Protein AF-X0WUP6-F1 (afdb_monomer_lite)

Sequence (261 aa):
DFRESVEKLLGFDELDRKFFQLDSIWSKYSRLFGTCAHEKGKKINPPLREAYEYVAALKEEVRYLQNSIHGNLKDIMTAIENCPRGRQEAVDFQKAVCSLFQWLFIDKLRRRDDLKRIPDGSQIKDGVFEVEEWYTTEEEFGYSLQYLYLECKNYKKQKVKSKDLFQLFGYTLFAANTGIFQHIPLCLLISRRNPDTNDLVCAQRWRIYDKFEKRLILFLDDKDLSKMVRNKLKSDNPGEVIKGKIKEIRDDIAQHAGRYI

Structure (mmCIF, N/CA/C/O backbone):
data_AF-X0WUP6-F1
#
_entry.id   AF-X0WUP6-F1
#
loop_
_atom_site.group_PDB
_atom_site.id
_atom_site.type_symbol
_atom_site.label_atom_id
_atom_site.label_alt_id
_atom_site.label_comp_id
_atom_site.label_asym_id
_atom_site.label_entity_id
_atom_site.label_seq_id
_atom_site.pdbx_PDB_ins_code
_atom_site.Cartn_x
_atom_site.Cartn_y
_atom_site.Cartn_z
_atom_site.occupancy
_atom_site.B_iso_or_equiv
_atom_site.auth_seq_id
_atom_site.auth_comp_id
_atom_site.auth_asym_id
_atom_site.auth_atom_id
_atom_site.pdbx_PDB_model_num
ATOM 1 N N . ASP A 1 1 ? 8.200 13.601 16.898 1.00 49.75 1 ASP A N 1
ATOM 2 C CA . ASP A 1 1 ? 7.232 14.213 15.954 1.00 49.75 1 ASP A CA 1
ATOM 3 C C . ASP A 1 1 ? 6.019 13.377 15.557 1.00 49.75 1 ASP A C 1
ATOM 5 O O . ASP A 1 1 ? 5.041 13.518 16.270 1.00 49.75 1 ASP A O 1
ATOM 9 N N . PHE A 1 2 ? 5.982 12.514 14.523 1.00 37.94 2 PHE A N 1
ATOM 10 C CA . PHE A 1 2 ? 4.732 11.771 14.197 1.00 37.94 2 PHE A CA 1
ATOM 11 C C . PHE A 1 2 ? 4.376 10.736 15.267 1.00 37.94 2 PHE A C 1
ATOM 13 O O . PHE A 1 2 ? 3.306 10.821 15.847 1.00 37.94 2 PHE A O 1
ATOM 20 N N . ARG A 1 3 ? 5.307 9.829 15.597 1.00 35.75 3 ARG A N 1
ATOM 21 C CA . ARG A 1 3 ? 5.133 8.818 16.653 1.00 35.75 3 ARG A CA 1
ATOM 22 C C . ARG A 1 3 ? 4.780 9.442 18.003 1.00 35.75 3 ARG A C 1
ATOM 24 O O . ARG A 1 3 ? 3.927 8.927 18.688 1.00 35.75 3 ARG A O 1
ATOM 31 N N . GLU A 1 4 ? 5.354 10.596 18.313 1.00 39.09 4 GLU A N 1
ATOM 32 C CA . GLU A 1 4 ? 5.112 11.333 19.557 1.00 39.09 4 GLU A CA 1
ATOM 33 C C . GLU A 1 4 ? 3.777 12.100 19.558 1.00 39.09 4 GLU A C 1
ATOM 35 O O . GLU A 1 4 ? 3.133 12.211 20.592 1.00 39.09 4 GLU A O 1
ATOM 40 N N . SER A 1 5 ? 3.326 12.602 18.401 1.00 41.56 5 SER A N 1
ATOM 41 C CA . SER A 1 5 ? 1.989 13.202 18.245 1.00 41.56 5 SER A CA 1
ATOM 42 C C . SER A 1 5 ? 0.903 12.135 18.290 1.00 41.56 5 SER A C 1
ATOM 44 O O . SER A 1 5 ? -0.172 12.362 18.822 1.00 41.56 5 SER A O 1
ATOM 46 N N . VAL A 1 6 ? 1.217 10.964 17.748 1.00 39.47 6 VAL A N 1
ATOM 47 C CA . VAL A 1 6 ? 0.364 9.790 17.651 1.00 39.47 6 VAL A CA 1
ATOM 48 C C . VAL A 1 6 ? 0.277 9.105 19.022 1.00 39.47 6 VAL A C 1
ATOM 50 O O . VAL A 1 6 ? -0.829 8.940 19.507 1.00 39.47 6 VAL A O 1
ATOM 53 N N . GLU A 1 7 ? 1.388 8.888 19.733 1.00 39.12 7 GLU A N 1
ATOM 54 C CA . GLU A 1 7 ? 1.431 8.428 21.137 1.00 39.12 7 GLU A CA 1
ATOM 55 C C . GLU A 1 7 ? 0.810 9.440 22.126 1.00 39.12 7 GLU A C 1
ATOM 57 O O . GLU A 1 7 ? 0.265 9.030 23.147 1.00 39.12 7 GLU A O 1
ATOM 62 N N . LYS A 1 8 ? 0.839 10.755 21.839 1.00 44.22 8 LYS A N 1
ATOM 63 C CA . LYS A 1 8 ? 0.122 11.776 22.636 1.00 44.22 8 LYS A CA 1
ATOM 64 C C . LYS A 1 8 ? -1.383 11.841 22.362 1.00 44.22 8 LYS A C 1
ATOM 66 O O . LYS A 1 8 ? -2.126 12.207 23.266 1.00 44.22 8 LYS A O 1
ATOM 71 N N . LEU A 1 9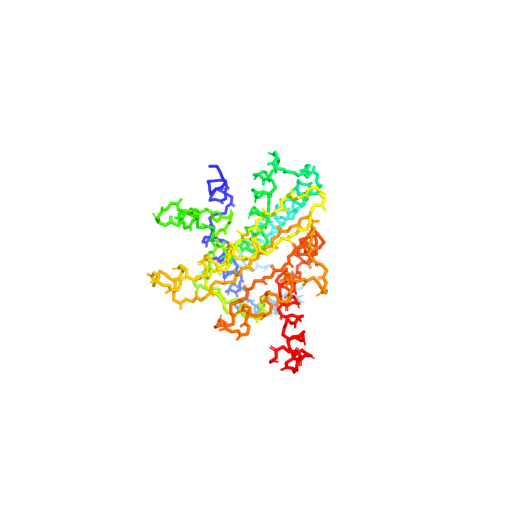 ? -1.828 11.580 21.130 1.00 41.09 9 LEU A N 1
ATOM 72 C CA . LEU A 1 9 ? -3.249 11.620 20.740 1.00 41.09 9 LEU A CA 1
ATOM 73 C C . LEU A 1 9 ? -3.971 10.298 20.991 1.00 41.09 9 LEU A C 1
ATOM 75 O O . LEU A 1 9 ? -5.184 10.280 21.163 1.00 41.09 9 LEU A O 1
ATOM 79 N N . LEU A 1 10 ? -3.225 9.206 20.957 1.00 43.97 10 LEU A N 1
ATOM 80 C CA . LEU A 1 10 ? -3.697 7.844 21.049 1.00 43.97 10 LEU A CA 1
ATOM 81 C C . LEU A 1 10 ? -2.658 7.118 21.896 1.00 43.97 10 LEU A C 1
ATOM 83 O O . LEU A 1 10 ? -1.621 6.691 21.391 1.00 43.97 10 LEU A O 1
ATOM 87 N N . GLY A 1 11 ? -2.919 6.935 23.189 1.00 39.75 11 GLY A N 1
ATOM 88 C CA . GLY A 1 11 ? -2.389 5.732 23.816 1.00 39.75 11 GLY A CA 1
ATOM 89 C C . GLY A 1 11 ? -2.922 4.581 22.967 1.00 39.75 11 GLY A C 1
ATOM 90 O O . GLY A 1 11 ? -4.123 4.350 22.957 1.00 39.75 11 GLY A O 1
ATOM 91 N N . PHE A 1 12 ? -2.095 3.951 22.135 1.00 47.50 12 PHE A N 1
ATOM 92 C CA . PHE A 1 12 ? -2.579 2.986 21.135 1.00 47.50 12 PHE A CA 1
ATOM 93 C C . PHE A 1 12 ? -3.234 1.766 21.785 1.00 47.50 12 PHE A C 1
ATOM 95 O O . PHE A 1 12 ? -4.247 1.279 21.297 1.00 47.50 12 PHE A O 1
ATOM 102 N N . ASP A 1 13 ? -2.754 1.392 22.972 1.00 52.50 13 ASP A N 1
ATOM 103 C CA . ASP A 1 13 ? -3.410 0.429 23.860 1.00 52.50 13 ASP A CA 1
ATOM 104 C C . ASP A 1 13 ? -4.786 0.899 24.352 1.00 52.50 13 ASP A C 1
ATOM 106 O O . ASP A 1 13 ? -5.598 0.098 24.799 1.00 52.50 13 ASP A O 1
ATOM 110 N N . GLU A 1 14 ? -5.056 2.200 24.333 1.00 48.59 14 GLU A N 1
ATOM 111 C CA . GLU A 1 14 ? -6.247 2.817 24.899 1.00 48.59 14 GLU A CA 1
ATOM 112 C C . GLU A 1 14 ? -7.441 2.733 23.950 1.00 48.59 14 GLU A C 1
ATOM 114 O O . GLU A 1 14 ? -8.546 2.510 24.429 1.00 48.59 14 GLU A O 1
ATOM 119 N N . LEU A 1 15 ? -7.257 2.832 22.627 1.00 45.16 15 LEU A N 1
ATOM 120 C CA . LEU A 1 15 ? -8.379 2.764 21.683 1.00 45.16 15 LEU A CA 1
ATOM 121 C C . LEU A 1 15 ? -8.975 1.357 21.595 1.00 45.16 15 LEU A C 1
ATOM 123 O O . LEU A 1 15 ? -10.187 1.194 21.734 1.00 45.16 15 LEU A O 1
ATOM 127 N N . ASP A 1 16 ? -8.124 0.343 21.454 1.00 51.44 16 ASP A N 1
ATOM 128 C CA . ASP A 1 16 ? -8.553 -1.056 21.439 1.00 51.44 16 ASP A CA 1
ATOM 129 C C . ASP A 1 16 ? -9.050 -1.505 22.814 1.00 51.44 16 ASP A C 1
ATOM 131 O O . ASP A 1 16 ? -10.073 -2.186 22.905 1.00 51.44 16 ASP A O 1
ATOM 135 N N . ARG A 1 17 ? -8.429 -1.046 23.916 1.00 52.81 17 ARG A N 1
ATOM 136 C CA . ARG A 1 17 ? -9.013 -1.239 25.256 1.00 52.81 17 ARG A CA 1
ATOM 137 C C . ARG A 1 17 ? -10.371 -0.571 25.381 1.00 52.81 17 ARG A C 1
ATOM 139 O O . ARG A 1 17 ? -11.238 -1.157 26.017 1.00 52.81 17 ARG A O 1
ATOM 146 N N . LYS A 1 18 ? -10.580 0.612 24.804 1.00 52.22 18 LYS A N 1
ATOM 147 C CA . LYS A 1 18 ? -11.856 1.338 24.863 1.00 52.22 18 LYS A CA 1
ATOM 148 C C . LYS A 1 18 ? -12.933 0.670 24.012 1.00 52.22 18 LYS A C 1
ATOM 150 O O . LYS A 1 18 ? -14.060 0.552 24.486 1.00 52.22 18 LYS A O 1
ATOM 155 N N . PHE A 1 19 ? -12.608 0.160 22.823 1.00 50.53 19 PHE A N 1
ATOM 156 C CA . PHE A 1 19 ? -13.527 -0.663 22.026 1.00 50.53 19 PHE A CA 1
ATOM 157 C C . PHE A 1 19 ? -13.860 -1.985 22.725 1.00 50.53 19 PHE A C 1
ATOM 159 O O . PHE A 1 19 ? -15.031 -2.331 22.861 1.00 50.53 19 PHE A O 1
ATOM 166 N N . PHE A 1 20 ? -12.862 -2.673 23.282 1.00 54.41 20 PHE A N 1
ATOM 167 C CA . PHE A 1 20 ? -13.077 -3.889 24.065 1.00 54.41 20 PHE A CA 1
ATOM 168 C C . PHE A 1 20 ? -13.881 -3.625 25.352 1.00 54.41 20 PHE A C 1
ATOM 170 O O . PHE A 1 20 ? -14.742 -4.416 25.737 1.00 54.41 20 PHE A O 1
ATOM 177 N N . GLN A 1 21 ? -13.651 -2.490 26.021 1.00 54.16 21 GLN A N 1
ATOM 178 C CA . GLN A 1 21 ? -14.446 -2.040 27.165 1.00 54.16 21 GLN A CA 1
ATOM 179 C C . GLN A 1 21 ? -15.880 -1.708 26.750 1.00 54.16 21 GLN A C 1
ATOM 181 O O . GLN A 1 21 ? -16.800 -2.089 27.469 1.00 54.16 21 GLN A O 1
ATOM 186 N N . LEU A 1 22 ? -16.093 -1.066 25.597 1.00 52.44 22 LEU A N 1
ATOM 187 C CA . LEU A 1 22 ? -17.425 -0.820 25.041 1.00 52.44 22 LEU A CA 1
ATOM 188 C C . LEU A 1 22 ? -18.170 -2.125 24.784 1.00 52.44 22 LEU A C 1
ATOM 190 O O . LEU A 1 22 ? -19.305 -2.248 25.236 1.00 52.44 22 LEU A O 1
ATOM 194 N N . ASP A 1 23 ? -17.539 -3.107 24.144 1.00 53.28 23 ASP A N 1
ATOM 195 C CA . ASP A 1 23 ? -18.157 -4.407 23.867 1.00 53.28 23 ASP A CA 1
ATOM 196 C C . ASP A 1 23 ? -18.406 -5.214 25.145 1.00 53.28 23 ASP A C 1
ATOM 198 O O . ASP A 1 23 ? -19.459 -5.832 25.299 1.00 53.28 23 ASP A O 1
ATOM 202 N N . SER A 1 24 ? -17.491 -5.159 26.115 1.00 58.03 24 SER A N 1
ATOM 203 C CA . SER A 1 24 ? -17.651 -5.799 27.426 1.00 58.03 24 SER A CA 1
ATOM 204 C C . SER A 1 24 ? -18.792 -5.175 28.237 1.00 58.03 24 SER A C 1
ATOM 206 O O . SER A 1 24 ? -19.646 -5.888 28.772 1.00 58.03 24 SER A O 1
ATOM 208 N N . ILE A 1 25 ? -18.872 -3.841 28.282 1.00 55.97 25 ILE A N 1
ATOM 209 C CA . ILE A 1 25 ? -19.961 -3.096 28.928 1.00 55.97 25 ILE A CA 1
ATOM 210 C C . ILE A 1 25 ? -21.275 -3.372 28.195 1.00 55.97 25 ILE A C 1
ATOM 212 O O . ILE A 1 25 ? -22.276 -3.705 28.827 1.00 55.97 25 ILE A O 1
ATOM 216 N N . TRP A 1 26 ? -21.289 -3.299 26.868 1.00 49.09 26 TRP A N 1
ATOM 217 C CA . TRP A 1 26 ? -22.476 -3.580 26.072 1.00 49.09 26 TRP A CA 1
ATOM 218 C C . TRP A 1 26 ? -22.956 -5.018 26.275 1.00 49.09 26 TRP A C 1
ATOM 220 O O . TRP A 1 26 ? -24.134 -5.241 26.524 1.00 49.09 26 TRP A O 1
ATOM 230 N N . SER A 1 27 ? -22.060 -6.002 26.293 1.00 59.38 27 SER A N 1
ATOM 231 C CA . SER A 1 27 ? -22.402 -7.402 26.561 1.00 59.38 27 SER A CA 1
ATOM 232 C C . SER A 1 27 ? -22.936 -7.601 27.989 1.00 59.38 27 SER A C 1
ATOM 234 O O . SER A 1 27 ? -23.966 -8.249 28.185 1.00 59.38 27 SER A O 1
ATOM 236 N N . LYS A 1 28 ? -22.319 -6.950 28.986 1.00 56.88 28 LYS A N 1
ATOM 237 C CA . LYS A 1 28 ? -22.725 -7.016 30.401 1.00 56.88 28 LYS A CA 1
ATOM 238 C C . LYS A 1 28 ? -24.071 -6.342 30.678 1.00 56.88 28 LYS A C 1
ATOM 240 O O . LYS A 1 28 ? -24.831 -6.819 31.519 1.00 56.88 28 LYS A O 1
ATOM 245 N N . TYR A 1 29 ? -24.373 -5.249 29.981 1.00 51.28 29 TYR A N 1
ATOM 246 C CA . TYR A 1 29 ? -25.534 -4.409 30.273 1.00 51.28 29 TYR A CA 1
ATOM 247 C C . TYR A 1 29 ? -26.623 -4.439 29.190 1.00 51.28 29 TYR A C 1
ATOM 249 O O . TYR A 1 29 ? -27.721 -3.961 29.453 1.00 51.28 29 TYR A O 1
ATOM 257 N N . SER A 1 30 ? -26.412 -5.063 28.026 1.00 53.56 30 SER A N 1
ATOM 258 C CA . SER A 1 30 ? -27.424 -5.208 26.955 1.00 53.56 30 SER A CA 1
ATOM 259 C C . SER A 1 30 ? -28.731 -5.831 27.451 1.00 53.56 30 SER A C 1
ATOM 261 O O . SER A 1 30 ? -29.815 -5.374 27.085 1.00 53.56 30 SER A O 1
ATOM 263 N N . ARG A 1 31 ? -28.643 -6.813 28.359 1.00 53.00 31 ARG A N 1
ATOM 264 C CA . ARG A 1 31 ? -29.809 -7.436 29.011 1.00 53.00 31 ARG A CA 1
ATOM 265 C C . ARG A 1 31 ? -30.568 -6.479 29.936 1.00 53.00 31 ARG A C 1
ATOM 267 O O . ARG A 1 31 ? -31.778 -6.606 30.056 1.00 53.00 31 ARG A O 1
ATOM 274 N N . LEU A 1 32 ? -29.878 -5.519 30.556 1.00 50.56 32 LEU A N 1
ATOM 275 C CA . LEU A 1 32 ? -30.472 -4.484 31.414 1.00 50.56 32 LEU A CA 1
ATOM 276 C C . LEU A 1 32 ? -31.031 -3.316 30.585 1.00 50.56 32 LEU A C 1
ATOM 278 O O . LEU A 1 32 ? -32.092 -2.774 30.898 1.00 50.56 32 LEU A O 1
ATOM 282 N N . PHE A 1 33 ? -30.358 -2.959 29.490 1.00 47.66 33 PHE A N 1
ATOM 283 C CA . PHE A 1 33 ? -30.781 -1.901 28.575 1.00 47.66 33 PHE A CA 1
ATOM 284 C C . PHE A 1 33 ? -32.048 -2.270 27.793 1.00 47.66 33 PHE A C 1
ATOM 286 O O . PHE A 1 33 ? -32.909 -1.410 27.610 1.00 47.66 33 PHE A O 1
ATOM 293 N N . GLY A 1 34 ? -32.223 -3.546 27.424 1.00 47.97 34 GLY A N 1
ATOM 294 C CA . GLY A 1 34 ? -33.454 -4.041 26.795 1.00 47.97 34 GLY A CA 1
ATOM 295 C C . GLY A 1 34 ? -34.698 -3.942 27.689 1.00 47.97 34 GLY A C 1
ATOM 296 O O . GLY A 1 34 ? -35.801 -3.754 27.186 1.00 47.97 34 GLY A O 1
ATOM 297 N N . THR A 1 35 ? -34.534 -4.001 29.015 1.00 46.19 35 THR A N 1
ATOM 298 C CA . THR A 1 35 ? -35.645 -3.922 29.982 1.00 46.19 35 THR A CA 1
ATOM 299 C C . THR A 1 35 ? -35.986 -2.499 30.440 1.00 46.19 35 THR A C 1
ATOM 301 O O . THR A 1 35 ? -37.114 -2.253 30.856 1.00 46.19 35 THR A O 1
ATOM 304 N N . CYS A 1 36 ? -35.059 -1.537 30.351 1.00 44.78 36 CYS A N 1
ATOM 305 C CA . CYS A 1 36 ? -35.278 -0.173 30.862 1.00 44.78 36 CYS A CA 1
ATOM 306 C C . CYS A 1 36 ? -35.896 0.805 29.847 1.00 44.78 36 CYS A C 1
ATOM 308 O O . CYS A 1 36 ? -36.397 1.853 30.252 1.00 44.78 36 CYS A O 1
ATOM 310 N N . ALA A 1 37 ? -35.902 0.487 28.549 1.00 43.69 37 ALA A N 1
ATOM 311 C CA . ALA A 1 37 ? -36.410 1.392 27.511 1.00 43.69 37 ALA A CA 1
ATOM 312 C C . ALA A 1 37 ? -37.944 1.603 27.541 1.00 43.69 37 ALA A C 1
ATOM 314 O O . ALA A 1 37 ? -38.443 2.521 26.890 1.00 43.69 37 ALA A O 1
ATOM 315 N N . HIS A 1 38 ? -38.695 0.803 28.311 1.00 44.00 38 HIS A N 1
ATOM 316 C CA . HIS A 1 38 ? -40.162 0.866 28.358 1.00 44.00 38 HIS A CA 1
ATOM 317 C C . HIS A 1 38 ? -40.775 1.526 29.601 1.00 44.00 38 HIS A C 1
ATOM 319 O O . HIS A 1 38 ? -41.980 1.768 29.609 1.00 44.00 38 HIS A O 1
ATOM 325 N N . GLU A 1 39 ? -39.997 1.912 30.614 1.00 45.84 39 GLU A N 1
ATOM 326 C CA . GLU A 1 39 ? -40.553 2.528 31.827 1.00 45.84 39 GLU A CA 1
ATOM 327 C C . GLU A 1 39 ? -40.235 4.028 31.897 1.00 45.84 39 GLU A C 1
ATOM 329 O O . GLU A 1 39 ? -39.332 4.479 32.604 1.00 45.84 39 GLU A O 1
ATOM 334 N N . LYS A 1 40 ? -41.018 4.831 31.162 1.00 43.12 40 LYS A N 1
ATOM 335 C CA . LYS A 1 40 ? -41.050 6.291 31.344 1.00 43.12 40 LYS A CA 1
ATOM 336 C C . LYS A 1 40 ? -41.398 6.609 32.807 1.00 43.12 40 LYS A C 1
ATOM 338 O O . LYS A 1 40 ? -42.532 6.405 33.223 1.00 43.12 40 LYS A O 1
ATOM 343 N N . GLY A 1 41 ? -40.435 7.136 33.567 1.00 52.50 41 GLY A N 1
ATOM 344 C CA . GLY A 1 41 ? -40.682 7.753 34.878 1.00 52.50 41 GLY A CA 1
ATOM 345 C C . GLY A 1 41 ? -39.973 7.138 36.089 1.00 52.50 41 GLY A C 1
ATOM 346 O O . GLY A 1 41 ? -40.085 7.704 37.175 1.00 52.50 41 GLY A O 1
ATOM 347 N N . LYS A 1 42 ? -39.210 6.042 35.957 1.00 49.94 42 LYS A N 1
ATOM 348 C CA . LYS A 1 42 ? -38.388 5.534 37.075 1.00 49.94 42 LYS A CA 1
ATOM 349 C C . LYS A 1 42 ? -36.980 6.138 37.058 1.00 49.94 42 LYS A C 1
ATOM 351 O O . LYS A 1 42 ? -36.345 6.233 36.011 1.00 49.94 42 LYS A O 1
ATOM 356 N N . LYS A 1 43 ? -36.489 6.549 38.237 1.00 51.94 43 LYS A N 1
ATOM 357 C CA . LYS A 1 43 ? -35.102 7.001 38.448 1.00 51.94 43 LYS A CA 1
ATOM 358 C C . LYS A 1 43 ? -34.145 5.911 37.958 1.00 51.94 43 LYS A C 1
ATOM 360 O O . LYS A 1 43 ? -34.168 4.799 38.477 1.00 51.94 43 LYS A O 1
ATOM 365 N N . ILE A 1 44 ? -33.312 6.241 36.974 1.00 54.72 44 ILE A N 1
ATOM 366 C CA . ILE A 1 44 ? -32.233 5.366 36.508 1.00 54.72 44 ILE A CA 1
ATOM 367 C C . ILE A 1 44 ? -31.308 5.097 37.703 1.00 54.72 44 ILE A C 1
ATOM 3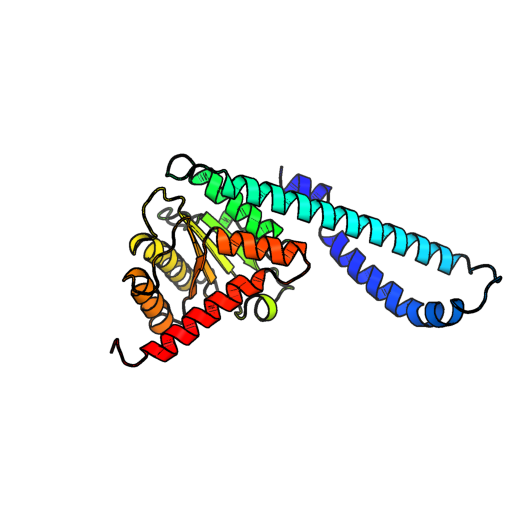69 O O . ILE A 1 44 ? -30.888 6.036 38.381 1.00 54.72 44 ILE A O 1
ATOM 373 N N . ASN A 1 45 ? -31.028 3.822 37.980 1.00 55.66 45 ASN A N 1
ATOM 374 C CA . ASN A 1 45 ? -30.106 3.412 39.040 1.00 55.66 45 ASN A CA 1
ATOM 375 C C . ASN A 1 45 ? -28.737 4.102 38.809 1.00 55.66 45 ASN A C 1
ATOM 377 O O . ASN A 1 45 ? -28.240 4.018 37.684 1.00 55.66 45 ASN A O 1
ATOM 381 N N . PRO A 1 46 ? -28.121 4.782 39.799 1.00 57.56 46 PRO A N 1
ATOM 382 C CA . PRO A 1 46 ? -26.877 5.539 39.602 1.00 57.56 46 PRO A CA 1
ATOM 383 C C . PRO A 1 46 ? -25.752 4.809 38.833 1.00 57.56 46 PRO A C 1
ATOM 385 O O . PRO A 1 46 ? -25.197 5.420 37.921 1.00 57.56 46 PRO A O 1
ATOM 388 N N . PRO A 1 47 ? -25.493 3.499 39.041 1.00 65.62 47 PRO A N 1
ATOM 389 C CA . PRO A 1 47 ? -24.477 2.761 38.282 1.00 65.62 47 PRO A CA 1
ATOM 390 C C . PRO A 1 47 ? -24.795 2.613 36.784 1.00 65.62 47 PRO A C 1
ATOM 392 O O . PRO A 1 47 ? -23.892 2.528 35.957 1.00 65.62 47 PRO A O 1
ATOM 395 N N . LEU A 1 48 ? -26.082 2.590 36.406 1.00 63.75 48 LEU A N 1
ATOM 396 C CA . LEU A 1 48 ? -26.494 2.584 34.996 1.00 63.75 48 LEU A CA 1
ATOM 397 C C . LEU A 1 48 ? -26.276 3.958 34.358 1.00 63.75 48 LEU A C 1
ATOM 399 O O . LEU A 1 48 ? -25.885 4.030 33.197 1.00 63.75 48 LEU A O 1
ATOM 403 N N . ARG A 1 49 ? -26.502 5.042 35.109 1.00 70.81 49 ARG A N 1
ATOM 404 C CA . ARG A 1 49 ? -26.257 6.409 34.636 1.00 70.81 49 ARG A CA 1
ATOM 405 C C . ARG A 1 49 ? -24.772 6.645 34.352 1.00 70.81 49 ARG A C 1
ATOM 407 O O . ARG A 1 49 ? -24.453 7.128 33.273 1.00 70.81 49 ARG A O 1
ATOM 414 N N . GLU A 1 50 ? -23.891 6.242 35.264 1.00 71.94 50 GLU A N 1
ATOM 415 C CA . GLU A 1 50 ? -22.435 6.330 35.075 1.00 71.94 50 GLU A CA 1
ATOM 416 C C . GLU A 1 50 ? -21.973 5.533 33.844 1.00 71.94 50 GLU A C 1
ATOM 418 O O . GLU A 1 50 ? -21.196 6.034 33.033 1.00 71.94 50 GLU A O 1
ATOM 423 N N . ALA A 1 51 ? -22.513 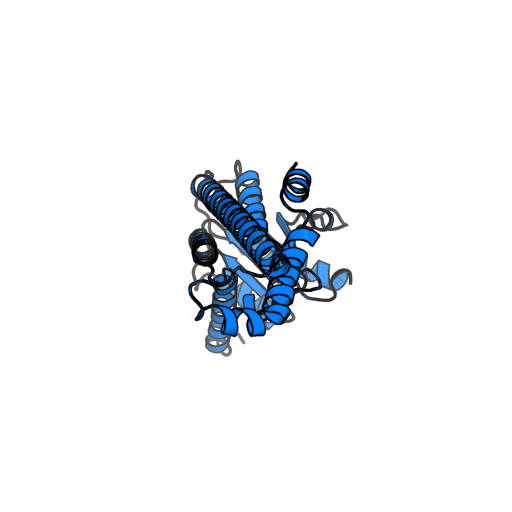4.325 33.636 1.00 69.81 51 ALA A N 1
ATOM 424 C CA . ALA A 1 51 ? -22.220 3.531 32.442 1.00 69.81 51 ALA A CA 1
ATOM 425 C C . ALA A 1 51 ? -22.685 4.219 31.144 1.00 69.81 51 ALA A C 1
ATOM 427 O O . ALA A 1 51 ? -21.961 4.204 30.149 1.00 69.81 51 ALA A O 1
ATOM 428 N N . TYR A 1 52 ? -23.865 4.849 31.138 1.00 72.81 52 TYR A N 1
ATOM 429 C CA . TYR A 1 52 ? -24.346 5.616 29.984 1.00 72.81 52 TYR A CA 1
ATOM 430 C C . TYR A 1 52 ? -23.475 6.839 29.688 1.00 72.81 52 TYR A C 1
ATOM 432 O O . TYR A 1 52 ? -23.147 7.077 28.525 1.00 72.81 52 TYR A O 1
ATOM 440 N N . GLU A 1 53 ? -23.104 7.601 30.718 1.00 78.75 53 GLU A N 1
ATOM 441 C CA . GLU A 1 53 ? -22.237 8.777 30.590 1.00 78.75 53 GLU A CA 1
ATOM 442 C C . GLU A 1 53 ? -20.852 8.374 30.052 1.00 78.75 53 GLU A C 1
ATOM 444 O O . GLU A 1 53 ? -20.339 9.012 29.132 1.00 78.75 53 GLU A O 1
ATOM 449 N N . TYR A 1 54 ? -20.302 7.251 30.522 1.00 74.38 54 TYR A N 1
ATOM 450 C CA . TYR A 1 54 ? -19.040 6.700 30.028 1.00 74.38 54 TYR A CA 1
ATOM 451 C C . TYR A 1 54 ? -19.112 6.254 28.558 1.00 74.38 54 TYR A C 1
ATOM 453 O O . TYR A 1 54 ? -18.272 6.644 2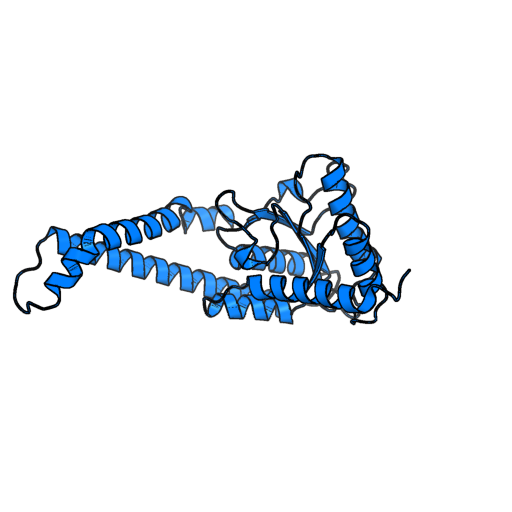7.747 1.00 74.38 54 TYR A O 1
ATOM 461 N N . VAL A 1 55 ? -20.144 5.490 28.173 1.00 74.69 55 VAL A N 1
ATOM 462 C CA . VAL A 1 55 ? -20.350 5.069 26.773 1.00 74.69 55 VAL A CA 1
ATOM 463 C C . VAL A 1 55 ? -20.535 6.279 25.853 1.00 74.69 55 VAL A C 1
ATOM 465 O O . VAL A 1 55 ? -20.033 6.280 24.729 1.00 74.69 55 VAL A O 1
ATOM 468 N N . ALA A 1 56 ? -21.251 7.311 26.305 1.00 76.75 56 ALA A N 1
ATOM 469 C CA . ALA A 1 56 ? -21.414 8.548 25.549 1.00 76.75 56 ALA A CA 1
ATOM 470 C C . ALA A 1 56 ? -20.071 9.265 25.340 1.00 76.75 56 ALA A C 1
ATOM 472 O O . ALA A 1 56 ? -19.762 9.630 24.207 1.00 76.75 56 ALA A O 1
ATOM 473 N N . ALA A 1 57 ? -19.250 9.394 26.388 1.00 79.50 57 ALA A N 1
ATOM 474 C CA . ALA A 1 57 ? -17.919 9.992 26.288 1.00 79.50 57 ALA A CA 1
ATOM 475 C C . ALA A 1 57 ? -17.017 9.234 25.298 1.00 79.50 57 ALA A C 1
ATOM 477 O O . ALA A 1 57 ? -16.405 9.851 24.426 1.00 79.50 57 ALA A O 1
ATOM 478 N N . LEU A 1 58 ? -17.010 7.898 25.354 1.00 76.88 58 LEU A N 1
ATOM 479 C CA . LEU A 1 58 ? -16.242 7.080 24.412 1.00 76.88 58 LEU A CA 1
ATOM 480 C C . LEU A 1 58 ? -16.711 7.241 22.962 1.00 76.88 58 LEU A C 1
ATOM 482 O O . LEU A 1 58 ? -15.888 7.301 22.052 1.00 76.88 58 LEU A O 1
ATOM 486 N N . LYS A 1 59 ? -18.022 7.351 22.720 1.00 76.75 59 LYS A N 1
ATOM 487 C CA . LYS A 1 59 ? -18.552 7.606 21.370 1.00 76.75 59 LYS A CA 1
ATOM 488 C C . LYS A 1 59 ? -18.091 8.949 20.808 1.00 76.75 59 LYS A C 1
ATOM 490 O O . LYS A 1 59 ? -17.831 9.037 19.609 1.00 76.75 59 LYS A O 1
ATOM 495 N N . GLU A 1 60 ? -18.009 9.981 21.644 1.00 83.00 60 GLU A N 1
ATOM 496 C CA . GLU A 1 60 ? -17.484 11.285 21.231 1.00 83.00 60 GLU A CA 1
ATOM 497 C C . GLU A 1 60 ? -15.987 11.213 20.912 1.00 83.00 60 GLU A C 1
ATOM 499 O O . GLU A 1 60 ? -15.557 11.743 19.888 1.00 83.00 60 GLU A O 1
ATOM 504 N N . GLU A 1 61 ? -15.206 10.491 21.716 1.00 82.31 61 GLU A N 1
ATOM 505 C CA . GLU A 1 61 ? -13.775 10.285 21.472 1.00 82.31 61 GLU A CA 1
ATOM 506 C C . GLU A 1 61 ? -13.519 9.517 20.166 1.00 82.31 61 GLU A C 1
ATOM 508 O O . GLU A 1 61 ? -12.748 9.966 19.317 1.00 82.31 61 GLU A O 1
ATOM 513 N N . VAL A 1 62 ? -14.242 8.416 19.937 1.00 77.81 62 VAL A N 1
ATOM 514 C CA . VAL A 1 62 ? -14.174 7.657 18.678 1.00 77.81 62 VAL A CA 1
ATOM 515 C C . VAL A 1 62 ? -14.536 8.547 17.490 1.00 77.81 62 VAL A C 1
ATOM 517 O O . VAL A 1 62 ? -13.831 8.540 16.480 1.00 77.81 62 VAL A O 1
ATOM 520 N N . ARG A 1 63 ? -15.596 9.359 17.601 1.00 83.00 63 ARG A N 1
ATOM 521 C CA . ARG A 1 63 ? -15.992 10.290 16.535 1.00 83.00 63 ARG A CA 1
ATOM 522 C C . ARG A 1 63 ? -14.905 11.328 16.261 1.00 83.00 63 ARG A C 1
ATOM 524 O O . ARG A 1 63 ? -14.619 11.618 15.100 1.00 83.00 63 ARG A O 1
ATOM 531 N N . TYR A 1 64 ? -14.299 11.888 17.306 1.00 87.31 64 TYR A N 1
ATOM 532 C CA . TYR A 1 64 ? -13.199 12.841 17.175 1.00 87.31 64 TYR A CA 1
ATOM 533 C C . TYR A 1 64 ? -12.017 12.226 16.414 1.00 87.31 64 TYR A C 1
ATOM 535 O O . TYR A 1 64 ? -11.507 12.822 15.464 1.00 87.31 64 TYR A O 1
ATOM 543 N N . LEU A 1 65 ? -11.635 11.001 16.767 1.00 84.94 65 LEU A N 1
ATOM 544 C CA . LEU A 1 65 ? -10.534 10.294 16.123 1.00 84.94 65 LEU A CA 1
ATOM 545 C C . LEU A 1 65 ? -10.843 9.921 14.675 1.00 84.94 65 LEU A C 1
ATOM 547 O O . LEU A 1 65 ? -10.004 10.131 13.802 1.00 84.94 65 LEU A O 1
ATOM 551 N N . GLN A 1 66 ? -12.062 9.461 14.387 1.00 85.75 66 GLN A N 1
ATOM 552 C CA . GLN A 1 66 ? -12.518 9.227 13.015 1.00 85.75 66 GLN A CA 1
ATOM 553 C C . GLN A 1 66 ? -12.432 10.503 12.173 1.00 85.75 66 GLN A C 1
ATOM 555 O O . GLN A 1 66 ? -11.901 10.477 11.063 1.00 85.75 66 GLN A O 1
ATOM 560 N N . ASN A 1 67 ? -12.883 11.639 12.711 1.00 88.69 67 ASN A N 1
ATOM 561 C CA . ASN A 1 67 ? -12.777 12.930 12.033 1.00 88.69 67 ASN A CA 1
ATOM 562 C C . ASN A 1 67 ? -11.316 13.342 11.801 1.00 88.69 67 ASN A C 1
ATOM 564 O O . ASN A 1 67 ? -10.993 13.842 10.723 1.00 88.69 67 ASN A O 1
ATOM 568 N N . SER A 1 68 ? -10.430 13.093 12.769 1.00 89.31 68 SER A N 1
ATOM 569 C CA . SER A 1 68 ? -8.992 13.351 12.633 1.00 89.31 68 SER A CA 1
ATOM 570 C C . SER A 1 68 ? -8.357 12.484 11.541 1.00 89.31 68 SER A C 1
ATOM 572 O O . SER A 1 68 ? -7.672 13.002 10.659 1.00 89.31 68 SER A O 1
ATOM 574 N N . ILE A 1 69 ? -8.641 11.178 11.524 1.00 89.06 69 ILE A N 1
ATOM 575 C CA . ILE A 1 69 ? -8.188 10.255 10.472 1.00 89.06 69 ILE A CA 1
ATOM 576 C C . ILE A 1 69 ? -8.698 10.727 9.105 1.00 89.06 69 ILE A C 1
ATOM 578 O O . ILE A 1 69 ? -7.932 10.802 8.144 1.00 89.06 69 ILE A O 1
ATOM 582 N N . HIS A 1 70 ? -9.979 11.090 9.009 1.00 92.81 70 HIS A N 1
ATOM 583 C CA . HIS A 1 70 ? -10.582 11.577 7.770 1.00 92.81 70 HIS A CA 1
ATOM 584 C C . HIS A 1 70 ? -9.936 12.874 7.269 1.00 92.81 70 HIS A C 1
ATOM 586 O O . HIS A 1 70 ? -9.720 13.007 6.064 1.00 92.81 70 HIS A O 1
ATOM 592 N N . GLY A 1 71 ? -9.631 13.814 8.169 1.00 93.31 71 GLY A N 1
ATOM 593 C CA . GLY A 1 71 ? -8.896 15.038 7.847 1.00 93.31 71 GLY A CA 1
ATOM 594 C C . GLY A 1 71 ? -7.509 14.722 7.291 1.00 93.31 71 GLY A C 1
ATOM 595 O O . GLY A 1 71 ? -7.215 15.069 6.149 1.00 93.31 71 GLY A O 1
ATOM 596 N N . ASN A 1 72 ? -6.718 13.940 8.032 1.00 94.31 72 ASN A N 1
ATOM 597 C CA . ASN A 1 72 ? -5.363 13.555 7.629 1.00 94.31 72 ASN A CA 1
ATOM 598 C C . ASN A 1 72 ? -5.330 12.841 6.269 1.00 94.31 72 ASN A C 1
ATOM 600 O O . ASN A 1 72 ? -4.492 13.152 5.426 1.00 94.31 72 ASN A O 1
ATOM 604 N N . LEU A 1 73 ? -6.254 11.910 6.015 1.00 96.75 73 LEU A N 1
ATOM 605 C CA . LEU A 1 73 ? -6.325 11.205 4.731 1.00 96.75 73 LEU A CA 1
ATOM 606 C C . LEU A 1 73 ? -6.612 12.151 3.560 1.00 96.75 73 LEU A C 1
ATOM 608 O O . LEU A 1 73 ? -6.020 11.994 2.491 1.00 96.75 73 LEU A O 1
ATOM 612 N N . LYS A 1 74 ? -7.503 13.132 3.746 1.00 97.56 74 LYS A N 1
ATOM 613 C CA . LYS A 1 74 ? -7.806 14.138 2.717 1.00 97.56 74 LYS A CA 1
ATOM 614 C C . LYS A 1 74 ? -6.611 15.049 2.459 1.00 97.56 74 LYS A C 1
ATOM 616 O O . LYS A 1 74 ? -6.287 15.292 1.296 1.00 97.56 74 LYS A O 1
ATOM 621 N N . ASP A 1 75 ? -5.938 15.496 3.513 1.00 97.56 75 ASP A N 1
ATOM 622 C CA . ASP A 1 75 ? -4.770 16.372 3.406 1.00 97.56 75 ASP A CA 1
ATOM 623 C C . ASP A 1 75 ? -3.607 15.657 2.709 1.00 97.56 75 ASP A C 1
ATOM 625 O O . ASP A 1 75 ? -3.003 16.195 1.780 1.00 97.56 75 ASP A O 1
ATOM 629 N N . ILE A 1 76 ? -3.346 14.399 3.076 1.00 98.12 76 ILE A N 1
ATOM 630 C CA . ILE A 1 76 ? -2.313 13.576 2.438 1.00 98.12 76 ILE A CA 1
ATOM 631 C C . ILE A 1 76 ? -2.654 13.303 0.972 1.00 98.12 76 ILE A C 1
ATOM 633 O O . ILE A 1 76 ? -1.779 13.428 0.117 1.00 98.12 76 ILE A O 1
ATOM 637 N N . MET A 1 77 ? -3.905 12.954 0.654 1.00 98.19 77 MET A N 1
ATOM 638 C CA . MET A 1 77 ? -4.308 12.736 -0.739 1.00 98.19 77 MET A CA 1
ATOM 639 C C . MET A 1 77 ? -4.151 14.018 -1.563 1.00 98.19 77 MET A C 1
ATOM 641 O O . MET A 1 77 ? -3.612 13.973 -2.665 1.00 98.19 77 MET A O 1
ATOM 645 N N . THR A 1 78 ? -4.521 15.168 -0.997 1.00 98.12 78 THR A N 1
ATOM 646 C CA . THR A 1 78 ? -4.321 16.484 -1.619 1.00 98.12 78 THR A CA 1
ATOM 647 C C . THR A 1 78 ? -2.834 16.763 -1.857 1.00 98.12 78 THR A C 1
ATOM 649 O O . THR A 1 78 ? -2.453 17.228 -2.931 1.00 98.12 78 THR A O 1
ATOM 652 N N . ALA A 1 79 ? -1.965 16.435 -0.895 1.00 97.69 79 ALA A N 1
ATOM 653 C CA . ALA A 1 79 ? -0.517 16.553 -1.054 1.00 97.69 79 ALA A CA 1
ATOM 654 C C . ALA A 1 79 ? 0.016 15.630 -2.162 1.00 97.69 79 ALA A C 1
ATOM 656 O O . ALA A 1 79 ? 0.859 16.043 -2.956 1.00 97.69 79 ALA A O 1
ATOM 657 N N . ILE A 1 80 ? -0.506 14.404 -2.271 1.00 97.94 80 ILE A N 1
ATOM 658 C CA . ILE A 1 80 ? -0.176 13.482 -3.362 1.00 97.94 80 ILE A CA 1
ATOM 659 C C . ILE A 1 80 ? -0.629 14.059 -4.705 1.00 97.94 80 ILE A C 1
ATOM 661 O O . ILE A 1 80 ? 0.157 14.064 -5.647 1.00 97.94 80 ILE A O 1
ATOM 665 N N . GLU A 1 81 ? -1.858 14.549 -4.828 1.00 97.06 81 GLU A N 1
ATOM 666 C CA . GLU A 1 81 ? -2.402 15.082 -6.085 1.00 97.06 81 GLU A CA 1
ATOM 667 C C . GLU A 1 81 ? -1.652 16.337 -6.551 1.00 97.06 81 GLU A C 1
ATOM 669 O O . GLU A 1 81 ? -1.337 16.464 -7.736 1.00 97.06 81 GLU A O 1
ATOM 674 N N . ASN A 1 82 ? -1.286 17.212 -5.612 1.00 97.06 82 ASN A N 1
ATOM 675 C CA . ASN A 1 82 ? -0.599 18.471 -5.899 1.00 97.06 82 ASN A CA 1
ATOM 676 C C . ASN A 1 82 ? 0.927 18.346 -5.983 1.00 97.06 82 ASN A C 1
ATOM 678 O O . ASN A 1 82 ? 1.581 19.270 -6.468 1.00 97.06 82 ASN A O 1
ATOM 682 N N . CYS A 1 83 ? 1.515 17.232 -5.535 1.00 97.44 83 CYS A N 1
ATOM 683 C CA . CYS A 1 83 ? 2.960 17.027 -5.593 1.00 97.44 83 CYS A CA 1
ATOM 684 C C . CYS A 1 83 ? 3.441 17.037 -7.059 1.00 97.44 83 CYS A C 1
ATOM 686 O O . CYS A 1 83 ? 3.057 16.151 -7.841 1.00 97.44 83 CYS A O 1
ATOM 688 N N . PRO A 1 84 ? 4.299 18.003 -7.455 1.00 96.88 84 PRO A N 1
ATOM 689 C CA . PRO A 1 84 ? 4.754 18.103 -8.830 1.00 96.88 84 PRO A CA 1
ATOM 690 C C . PRO A 1 84 ? 5.448 16.818 -9.274 1.00 96.88 84 PRO A C 1
ATOM 692 O O . PRO A 1 84 ? 6.204 16.181 -8.543 1.00 96.88 84 PRO A O 1
ATOM 695 N N . ARG A 1 85 ? 5.198 16.406 -10.514 1.00 95.94 85 ARG A N 1
ATOM 696 C CA . ARG A 1 85 ? 5.801 15.176 -11.029 1.00 95.94 85 ARG A CA 1
ATOM 697 C C . ARG A 1 85 ? 7.284 15.387 -11.296 1.00 95.94 85 ARG A C 1
ATOM 699 O O . ARG A 1 85 ? 7.677 16.410 -11.854 1.00 95.94 85 ARG A O 1
ATOM 706 N N . GLY A 1 86 ? 8.104 14.377 -11.037 1.00 94.31 86 GLY A N 1
ATOM 707 C CA . GLY A 1 86 ? 9.517 14.347 -11.405 1.00 94.31 86 GLY A CA 1
ATOM 708 C C . GLY A 1 86 ? 10.448 13.982 -10.259 1.00 94.31 86 GLY A C 1
ATOM 709 O O . GLY A 1 86 ? 10.041 13.807 -9.118 1.00 94.31 86 GLY A O 1
ATOM 710 N N . ARG A 1 87 ? 11.739 13.874 -10.593 1.00 92.75 87 ARG A N 1
ATOM 711 C CA . ARG A 1 87 ? 12.784 13.442 -9.656 1.00 92.75 87 ARG A CA 1
ATOM 712 C C . ARG A 1 87 ? 12.955 14.388 -8.464 1.00 92.75 87 ARG A C 1
ATOM 714 O O . ARG A 1 87 ? 13.254 13.905 -7.383 1.00 92.75 87 ARG A O 1
ATOM 721 N N . GLN A 1 88 ? 12.786 15.692 -8.675 1.00 95.00 88 GLN A N 1
ATOM 722 C CA . GLN A 1 88 ? 12.994 16.710 -7.641 1.00 95.00 88 GLN A CA 1
ATOM 723 C C . GLN A 1 88 ? 12.054 16.504 -6.445 1.00 95.00 88 GLN A C 1
ATOM 725 O O . GLN A 1 88 ? 12.512 16.486 -5.313 1.00 95.00 88 GLN A O 1
ATOM 730 N N . GLU A 1 89 ? 10.788 16.195 -6.721 1.00 96.12 89 GLU A N 1
ATOM 731 C CA . GLU A 1 89 ? 9.740 15.994 -5.711 1.00 96.12 89 GLU A CA 1
ATOM 732 C C . GLU A 1 89 ? 9.488 14.507 -5.410 1.00 96.12 89 GLU A C 1
ATOM 734 O O . GLU A 1 89 ? 8.465 14.127 -4.844 1.00 96.12 89 GLU A O 1
ATOM 739 N N . ALA A 1 90 ? 10.370 13.607 -5.860 1.00 94.94 90 ALA A N 1
ATOM 740 C CA . ALA A 1 90 ? 10.159 12.169 -5.696 1.00 94.94 90 ALA A CA 1
ATOM 741 C C . ALA A 1 90 ? 10.142 11.755 -4.219 1.00 94.94 90 ALA A C 1
ATOM 743 O O . ALA A 1 90 ? 9.350 10.897 -3.836 1.00 94.94 90 ALA A O 1
ATOM 744 N N . VAL A 1 91 ? 10.977 12.400 -3.400 1.00 95.81 91 VAL A N 1
ATOM 745 C CA . VAL A 1 91 ? 11.062 12.142 -1.958 1.00 95.81 91 VAL A CA 1
ATOM 746 C C . VAL A 1 91 ? 9.777 12.563 -1.249 1.00 95.81 91 VAL A C 1
ATOM 748 O O . VAL A 1 91 ? 9.292 11.835 -0.386 1.00 95.81 91 VAL A O 1
ATOM 751 N N . ASP A 1 92 ? 9.196 13.704 -1.615 1.00 97.50 92 ASP A N 1
ATOM 752 C CA . ASP A 1 92 ? 7.972 14.187 -0.973 1.00 97.50 92 ASP A CA 1
ATOM 753 C C . ASP A 1 92 ? 6.750 13.384 -1.418 1.00 97.50 92 ASP A C 1
ATOM 755 O O . ASP A 1 92 ? 5.932 13.009 -0.578 1.00 97.50 92 ASP A O 1
ATOM 759 N N . PHE A 1 93 ? 6.693 12.982 -2.694 1.00 98.06 93 PHE A N 1
ATOM 760 C CA . PHE A 1 93 ? 5.714 12.001 -3.165 1.00 98.06 93 PHE A CA 1
ATOM 761 C C . PHE A 1 93 ? 5.790 10.695 -2.363 1.00 98.06 93 PHE A C 1
ATOM 763 O O . PHE A 1 93 ? 4.781 10.217 -1.852 1.00 98.06 93 PHE A O 1
ATOM 770 N N . GLN A 1 94 ? 6.993 10.139 -2.208 1.00 97.00 94 GLN A N 1
ATOM 771 C CA . GLN A 1 94 ? 7.227 8.929 -1.425 1.00 97.00 94 GLN A CA 1
ATOM 772 C C . GLN A 1 94 ? 6.778 9.094 0.030 1.00 97.00 94 GLN A C 1
ATOM 774 O O . GLN A 1 94 ? 6.096 8.222 0.563 1.00 97.00 94 GLN A O 1
ATOM 779 N N . LYS A 1 95 ? 7.164 10.193 0.692 1.00 96.88 95 LYS A N 1
ATOM 780 C CA . LYS A 1 95 ? 6.764 10.456 2.080 1.00 96.88 95 LYS A CA 1
ATOM 781 C C . LYS A 1 95 ? 5.246 10.505 2.201 1.00 96.88 95 LYS A C 1
ATOM 783 O O . LYS A 1 95 ? 4.707 9.856 3.091 1.00 96.88 95 LYS A O 1
ATOM 788 N N . ALA A 1 96 ? 4.573 11.218 1.298 1.00 98.19 96 ALA A N 1
ATOM 789 C CA . ALA A 1 96 ? 3.122 11.336 1.304 1.00 98.19 96 ALA A CA 1
ATOM 790 C C . ALA A 1 96 ? 2.438 9.976 1.093 1.00 98.19 96 ALA A C 1
ATOM 792 O O . ALA A 1 96 ? 1.523 9.635 1.836 1.00 98.19 96 ALA A O 1
ATOM 793 N N . VAL A 1 97 ? 2.928 9.154 0.160 1.00 98.50 97 VAL A N 1
ATOM 794 C CA . VAL A 1 97 ? 2.415 7.794 -0.069 1.00 98.50 97 VAL A CA 1
ATOM 795 C C . VAL A 1 97 ? 2.639 6.885 1.146 1.00 98.50 97 VAL A C 1
ATOM 797 O O . VAL A 1 97 ? 1.719 6.184 1.561 1.00 98.50 97 VAL A O 1
ATOM 800 N N . CYS A 1 98 ? 3.821 6.905 1.764 1.00 97.75 98 CYS A N 1
ATOM 801 C CA . CYS A 1 98 ? 4.077 6.124 2.977 1.00 97.75 98 CYS A CA 1
ATOM 802 C C . CYS A 1 98 ? 3.171 6.566 4.136 1.00 97.75 98 CYS A C 1
ATOM 804 O O . CYS A 1 98 ? 2.608 5.718 4.826 1.00 97.75 98 CYS A O 1
ATOM 806 N N . SER A 1 99 ? 2.988 7.875 4.325 1.00 97.00 99 SER A N 1
ATOM 807 C CA . SER A 1 99 ? 2.039 8.404 5.307 1.00 97.00 99 SER A CA 1
ATOM 808 C C . SER A 1 99 ? 0.612 7.958 4.992 1.00 97.00 99 SER A C 1
ATOM 810 O O . SER A 1 99 ? -0.109 7.551 5.896 1.00 97.00 99 SER A O 1
ATOM 812 N N . LEU A 1 100 ? 0.210 7.962 3.718 1.00 98.38 100 LEU A N 1
ATOM 813 C CA . LEU A 1 100 ? -1.115 7.507 3.308 1.00 98.38 100 LEU A CA 1
ATOM 814 C C . LEU A 1 100 ? -1.367 6.059 3.741 1.00 98.38 100 LEU A C 1
ATOM 816 O O . LEU A 1 100 ? -2.389 5.783 4.359 1.00 98.38 100 LEU A O 1
ATOM 820 N N . PHE A 1 101 ? -0.434 5.144 3.464 1.00 98.12 101 PHE A N 1
ATOM 821 C CA . PHE A 1 101 ? -0.566 3.740 3.871 1.00 98.12 101 PHE A CA 1
ATOM 822 C C . PHE A 1 101 ? -0.633 3.577 5.390 1.00 98.12 101 PHE A C 1
ATOM 824 O O . PHE A 1 101 ? -1.444 2.792 5.878 1.00 98.12 101 PHE A O 1
ATOM 831 N N . GLN A 1 102 ? 0.152 4.362 6.130 1.00 95.12 102 GLN A N 1
ATOM 832 C CA . GLN A 1 102 ? 0.115 4.362 7.589 1.00 95.12 102 GLN A CA 1
ATOM 833 C C . GLN A 1 102 ? -1.243 4.808 8.151 1.00 95.12 102 GLN A C 1
ATOM 835 O O . GLN A 1 102 ? -1.664 4.294 9.178 1.00 95.12 102 GLN A O 1
ATOM 840 N N . TRP A 1 103 ? -1.942 5.735 7.491 1.00 95.44 103 TRP A N 1
ATOM 841 C CA . TRP A 1 103 ? -3.272 6.185 7.919 1.00 95.44 103 TRP A CA 1
ATOM 842 C C . TRP A 1 103 ? -4.415 5.297 7.411 1.00 95.44 103 TRP A C 1
ATOM 844 O O . TRP A 1 103 ? -5.405 5.103 8.116 1.00 95.44 103 TRP A O 1
ATOM 854 N N . LEU A 1 104 ? -4.306 4.743 6.198 1.00 96.31 104 LEU A N 1
ATOM 855 C CA . LEU A 1 104 ? -5.305 3.817 5.647 1.00 96.31 104 LEU A CA 1
ATOM 856 C C . LEU A 1 104 ? -5.427 2.563 6.516 1.00 96.31 104 LEU A C 1
ATOM 858 O O . LEU A 1 104 ? -6.537 2.147 6.867 1.00 96.31 104 LEU A O 1
ATOM 862 N N . PHE A 1 105 ? -4.271 2.024 6.891 1.00 95.06 105 PHE A N 1
ATOM 863 C CA . PHE A 1 105 ? -4.106 0.825 7.700 1.00 95.06 105 PHE A CA 1
ATOM 864 C C . PHE A 1 105 ? -3.478 1.173 9.049 1.00 95.06 105 PHE A C 1
ATOM 866 O O . PHE A 1 105 ? -2.618 0.441 9.541 1.00 95.06 105 PHE A O 1
ATOM 873 N N . ILE A 1 106 ? -3.898 2.313 9.618 1.00 89.94 106 ILE A N 1
ATOM 874 C CA . ILE A 1 106 ? -3.612 2.648 11.017 1.00 89.94 106 ILE A CA 1
ATOM 875 C C . ILE A 1 106 ? -3.952 1.439 11.882 1.00 89.94 106 ILE A C 1
ATOM 877 O O . ILE A 1 106 ? -4.859 0.712 11.499 1.00 89.94 106 ILE A O 1
ATOM 881 N N . ASP A 1 107 ? -3.178 1.214 12.947 1.00 85.38 107 ASP A N 1
ATOM 882 C CA . ASP A 1 107 ? -3.229 0.055 13.858 1.00 85.38 107 ASP A CA 1
ATOM 883 C C . ASP A 1 107 ? -2.919 -1.325 13.246 1.00 85.38 107 ASP A C 1
ATOM 885 O O . ASP A 1 107 ? -2.425 -2.188 13.953 1.00 85.38 107 ASP A O 1
ATOM 889 N N . LYS A 1 108 ? -3.066 -1.522 11.935 1.00 93.06 108 LYS A N 1
ATOM 890 C CA . LYS A 1 108 ? -2.834 -2.815 11.259 1.00 93.06 108 LYS A CA 1
ATOM 891 C C . LYS A 1 108 ? -1.416 -3.001 10.737 1.00 93.06 108 LYS A C 1
ATOM 893 O O . LYS A 1 108 ? -0.931 -4.128 10.619 1.00 93.06 108 LYS A O 1
ATOM 898 N N . LEU A 1 109 ? -0.786 -1.900 10.325 1.00 94.69 109 LEU A N 1
ATOM 899 C CA . LEU A 1 109 ? 0.525 -1.890 9.685 1.00 94.69 109 LEU A CA 1
ATOM 900 C C . LEU A 1 109 ? 1.505 -0.990 10.439 1.00 94.69 109 LEU A C 1
ATOM 902 O O . LEU A 1 109 ? 1.355 0.235 10.485 1.00 94.69 109 LEU A O 1
ATOM 906 N N . ARG A 1 110 ? 2.592 -1.584 10.928 1.00 94.38 110 ARG A N 1
ATOM 907 C CA . ARG A 1 110 ? 3.699 -0.882 11.571 1.00 94.38 110 ARG A CA 1
ATOM 908 C C . ARG A 1 110 ? 4.768 -0.503 10.574 1.00 94.38 110 ARG A C 1
ATOM 910 O O . ARG A 1 110 ? 5.365 -1.357 9.924 1.00 94.38 110 ARG A O 1
ATOM 917 N N . ARG A 1 111 ? 5.096 0.782 10.493 1.00 94.12 111 ARG A N 1
ATOM 918 C CA . ARG A 1 111 ? 6.214 1.237 9.665 1.00 94.12 111 ARG A CA 1
ATOM 919 C C . ARG A 1 111 ? 7.557 0.805 10.271 1.00 94.12 111 ARG A C 1
ATOM 921 O O . ARG A 1 111 ? 7.846 1.115 11.423 1.00 94.12 111 ARG A O 1
ATOM 928 N N . ARG A 1 112 ? 8.396 0.146 9.469 1.00 93.00 112 ARG A N 1
ATOM 929 C CA . ARG A 1 112 ? 9.732 -0.356 9.838 1.00 93.00 112 ARG A CA 1
ATOM 930 C C . ARG A 1 112 ? 10.826 0.389 9.077 1.00 93.00 112 ARG A C 1
ATOM 932 O O . ARG A 1 112 ? 11.374 -0.101 8.089 1.00 93.00 112 ARG A O 1
ATOM 939 N N . ASP A 1 113 ? 11.124 1.614 9.514 1.00 89.50 113 ASP A N 1
ATOM 940 C CA . ASP A 1 113 ? 12.181 2.432 8.897 1.00 89.50 113 ASP A CA 1
ATOM 941 C C . ASP A 1 113 ? 13.578 1.788 9.030 1.00 89.50 113 ASP A C 1
ATOM 943 O O . ASP A 1 113 ? 14.429 1.975 8.159 1.00 89.50 113 ASP A O 1
ATOM 947 N N . ASP A 1 114 ? 13.779 0.962 10.060 1.00 84.69 114 ASP A N 1
ATOM 948 C CA . ASP A 1 114 ? 14.982 0.160 10.305 1.00 84.69 114 ASP A CA 1
ATOM 949 C C . ASP A 1 114 ? 15.231 -0.916 9.232 1.00 84.69 114 ASP A C 1
ATOM 951 O O . ASP A 1 114 ? 16.376 -1.284 8.983 1.00 84.69 114 ASP A O 1
ATOM 955 N N . LEU A 1 115 ? 14.184 -1.368 8.532 1.00 83.44 115 LEU A N 1
ATOM 956 C CA . LEU A 1 115 ? 14.265 -2.398 7.485 1.00 83.44 115 LEU A CA 1
ATOM 957 C C . LEU A 1 115 ? 14.315 -1.829 6.055 1.00 83.44 115 LEU A C 1
ATOM 959 O O . LEU A 1 115 ? 14.341 -2.578 5.064 1.00 83.44 115 LEU A O 1
ATOM 963 N N . LYS A 1 116 ? 14.321 -0.496 5.910 1.00 84.62 116 LYS A N 1
ATOM 964 C CA . LYS A 1 116 ? 14.333 0.155 4.589 1.00 84.62 116 LYS A CA 1
ATOM 965 C C . LYS A 1 116 ? 15.620 -0.116 3.832 1.00 84.62 116 LYS A C 1
ATOM 967 O O . LYS A 1 116 ? 15.580 -0.360 2.627 1.00 84.62 116 LYS A O 1
ATOM 972 N N . ARG A 1 117 ? 16.756 -0.077 4.521 1.00 84.38 117 ARG A N 1
ATOM 973 C CA . ARG A 1 117 ? 18.066 -0.296 3.912 1.00 84.38 117 ARG A CA 1
ATOM 974 C C . ARG A 1 117 ? 18.375 -1.788 3.887 1.00 84.38 117 ARG A C 1
ATOM 976 O O . ARG A 1 117 ? 18.204 -2.474 4.889 1.00 84.38 117 ARG A O 1
ATOM 983 N N . ILE A 1 118 ? 18.815 -2.295 2.740 1.00 76.94 118 ILE A N 1
ATOM 984 C CA . ILE A 1 118 ? 19.407 -3.636 2.687 1.00 76.94 118 ILE A CA 1
ATOM 985 C C . ILE A 1 118 ? 20.746 -3.587 3.450 1.00 76.94 118 ILE A C 1
ATOM 987 O O . ILE A 1 118 ? 21.474 -2.610 3.277 1.00 76.94 118 ILE A O 1
ATOM 991 N N . PRO A 1 119 ? 21.079 -4.578 4.301 1.00 75.00 119 PRO A N 1
ATOM 992 C CA . PRO A 1 119 ? 22.315 -4.615 5.090 1.00 75.00 119 PRO A CA 1
ATOM 993 C C . PRO A 1 119 ? 23.608 -4.306 4.323 1.00 75.00 119 PRO A C 1
ATOM 995 O O . PRO A 1 119 ? 24.492 -3.650 4.862 1.00 75.00 119 PRO A O 1
ATOM 998 N N . ASP A 1 120 ? 23.707 -4.711 3.056 1.00 71.25 120 ASP A N 1
ATOM 999 C CA . ASP A 1 120 ? 24.862 -4.433 2.188 1.00 71.25 120 ASP A CA 1
ATOM 1000 C C . ASP A 1 120 ? 24.921 -2.980 1.666 1.00 71.25 120 ASP A C 1
ATOM 1002 O O . ASP A 1 120 ? 25.852 -2.591 0.963 1.00 71.25 120 ASP A O 1
ATOM 1006 N N . GLY A 1 121 ? 23.920 -2.160 1.993 1.00 71.31 121 GLY A N 1
ATOM 1007 C CA . GLY A 1 121 ? 23.793 -0.769 1.574 1.00 71.31 121 GLY A CA 1
ATOM 1008 C C . GLY A 1 121 ? 23.458 -0.569 0.095 1.00 71.31 121 GLY A C 1
ATOM 1009 O O . GLY A 1 121 ? 23.389 0.583 -0.337 1.00 71.31 121 GLY A O 1
ATOM 1010 N N . SER A 1 122 ? 23.233 -1.642 -0.669 1.00 72.69 122 SER A N 1
ATOM 1011 C CA . SER A 1 122 ? 23.060 -1.590 -2.125 1.00 72.69 122 SER A CA 1
ATOM 1012 C C . SER A 1 122 ? 21.749 -0.929 -2.547 1.00 72.69 122 SER A C 1
ATOM 1014 O O . SER A 1 122 ? 21.679 -0.301 -3.606 1.00 72.69 122 SER A O 1
ATOM 1016 N N . GLN A 1 123 ? 20.702 -1.060 -1.727 1.00 77.50 123 GLN A N 1
ATOM 1017 C CA . GLN A 1 123 ? 19.370 -0.563 -2.047 1.00 77.50 123 GLN A CA 1
ATOM 1018 C C . GLN A 1 123 ? 18.623 -0.054 -0.810 1.00 77.50 123 GLN A C 1
ATOM 1020 O O . GLN A 1 123 ? 18.828 -0.507 0.322 1.00 77.50 123 GLN A O 1
ATOM 1025 N N . ILE A 1 124 ? 17.727 0.904 -1.048 1.00 85.75 124 ILE A N 1
ATOM 1026 C CA . ILE A 1 124 ? 16.865 1.516 -0.038 1.00 85.75 124 ILE A CA 1
ATOM 1027 C C . ILE A 1 124 ? 15.434 1.428 -0.556 1.00 85.75 124 ILE A C 1
ATOM 1029 O O . ILE A 1 124 ? 15.131 1.955 -1.622 1.00 85.75 124 ILE A O 1
ATOM 1033 N N . LYS A 1 125 ? 14.576 0.753 0.208 1.00 90.12 125 LYS A N 1
ATOM 1034 C CA . LYS A 1 125 ? 13.140 0.641 -0.057 1.00 90.12 125 LYS A CA 1
ATOM 1035 C C . LYS A 1 125 ? 12.448 1.941 0.322 1.00 90.12 125 LYS A C 1
ATOM 1037 O O . LYS A 1 125 ? 12.832 2.588 1.304 1.00 90.12 125 LYS A O 1
ATOM 1042 N N . ASP A 1 126 ? 11.379 2.284 -0.385 1.00 94.88 126 ASP A N 1
ATOM 1043 C CA . ASP A 1 126 ? 10.704 3.551 -0.137 1.00 94.88 126 ASP A CA 1
ATOM 1044 C C . ASP A 1 126 ? 9.825 3.534 1.112 1.00 94.88 126 ASP A C 1
ATOM 1046 O O . ASP A 1 126 ? 9.816 4.508 1.878 1.00 94.88 126 ASP A O 1
ATOM 1050 N N . GLY A 1 127 ? 9.160 2.407 1.353 1.00 95.81 127 GLY A N 1
ATOM 1051 C CA . GLY A 1 127 ? 8.395 2.120 2.559 1.00 95.81 127 GLY A CA 1
ATOM 1052 C C . GLY A 1 127 ? 8.449 0.636 2.894 1.00 95.81 127 GLY A C 1
ATOM 1053 O O . GLY A 1 127 ? 8.438 -0.209 2.001 1.00 95.81 127 GLY A O 1
ATOM 1054 N N . VAL A 1 128 ? 8.520 0.325 4.185 1.00 95.25 128 VAL A N 1
ATOM 1055 C CA . VAL A 1 128 ? 8.411 -1.040 4.700 1.00 95.25 128 VAL A CA 1
ATOM 1056 C C . VAL A 1 128 ? 7.416 -1.016 5.836 1.00 95.25 128 VAL A C 1
ATOM 1058 O O . VAL A 1 128 ? 7.558 -0.219 6.765 1.00 95.25 128 VAL A O 1
ATOM 1061 N N . PHE A 1 129 ? 6.424 -1.886 5.740 1.00 95.94 129 PHE A N 1
ATOM 1062 C CA . PHE A 1 129 ? 5.438 -2.094 6.778 1.00 95.94 129 PHE A CA 1
ATOM 1063 C C . PHE A 1 129 ? 5.435 -3.555 7.186 1.00 95.94 129 PHE A C 1
ATOM 1065 O O . PHE A 1 129 ? 5.582 -4.443 6.348 1.00 95.94 129 PHE A O 1
ATOM 1072 N N . GLU A 1 130 ? 5.280 -3.774 8.476 1.00 95.12 130 GLU A N 1
ATOM 1073 C CA . GLU A 1 130 ? 5.070 -5.066 9.104 1.00 95.12 130 GLU A CA 1
ATOM 1074 C C . GLU A 1 130 ? 3.619 -5.145 9.562 1.00 95.12 130 GLU A C 1
ATOM 1076 O O . GLU A 1 130 ? 3.061 -4.157 10.036 1.00 95.12 130 GLU A O 1
ATOM 1081 N N . VAL A 1 131 ? 3.003 -6.298 9.368 1.00 94.75 131 VAL A N 1
ATOM 1082 C CA . VAL A 1 131 ? 1.650 -6.592 9.835 1.00 94.75 131 VAL A CA 1
ATOM 1083 C C . VAL A 1 131 ? 1.708 -6.816 11.340 1.00 94.75 131 VAL A C 1
ATOM 1085 O O . VAL A 1 131 ? 2.564 -7.564 11.808 1.00 94.75 131 VAL A O 1
ATOM 1088 N N . GLU A 1 132 ? 0.836 -6.146 12.093 1.00 92.88 132 GLU A N 1
ATOM 1089 C CA . GLU A 1 132 ? 0.752 -6.358 13.540 1.00 92.88 132 GLU A CA 1
ATOM 1090 C C . GLU A 1 132 ? 0.326 -7.796 13.863 1.00 92.88 132 GLU A C 1
ATOM 1092 O O . GLU A 1 132 ? -0.481 -8.391 13.152 1.00 92.88 132 GLU A O 1
ATOM 1097 N N . GLU A 1 133 ? 0.850 -8.357 14.954 1.00 90.12 133 GLU A N 1
ATOM 1098 C CA . GLU A 1 133 ? 0.678 -9.781 15.293 1.00 90.12 133 GLU A CA 1
ATOM 1099 C C . GLU A 1 133 ? -0.790 -10.203 15.453 1.00 90.12 133 GLU A C 1
ATOM 1101 O O . GLU A 1 133 ? -1.150 -11.342 15.159 1.00 90.12 133 GLU A O 1
ATOM 1106 N N . TRP A 1 134 ? -1.644 -9.285 15.911 1.00 87.62 134 TRP A N 1
ATOM 1107 C CA . TRP A 1 134 ? -3.072 -9.528 16.118 1.00 87.62 134 TRP A CA 1
ATOM 1108 C C . TRP A 1 134 ? -3.892 -9.477 14.824 1.00 87.62 134 TRP A C 1
ATOM 1110 O O . TRP A 1 134 ? -5.058 -9.873 14.822 1.00 87.62 134 TRP A O 1
ATOM 1120 N N . TYR A 1 135 ? -3.314 -8.977 13.732 1.00 90.69 135 TYR A N 1
ATOM 1121 C CA . TYR A 1 135 ? -4.035 -8.668 12.510 1.00 90.69 135 TYR A CA 1
ATOM 1122 C C . TYR A 1 135 ? -3.713 -9.659 11.386 1.00 90.69 135 TYR A C 1
ATOM 1124 O O . TYR A 1 135 ? -2.561 -9.936 11.060 1.00 90.69 135 TYR A O 1
ATOM 1132 N N . THR A 1 136 ? -4.756 -10.166 10.725 1.00 90.88 136 THR A N 1
ATOM 1133 C CA . THR A 1 136 ? -4.630 -11.056 9.565 1.00 90.88 136 THR A CA 1
ATOM 1134 C C . THR A 1 136 ? -5.023 -10.342 8.280 1.00 90.88 136 THR A C 1
ATOM 1136 O O . THR A 1 136 ? -6.124 -9.814 8.151 1.00 90.88 136 THR A O 1
ATOM 1139 N N . THR A 1 137 ? -4.152 -10.390 7.276 1.00 93.94 137 THR A N 1
ATOM 1140 C CA . THR A 1 137 ? -4.328 -9.666 6.007 1.00 93.94 137 THR A CA 1
ATOM 1141 C C . THR A 1 137 ? -5.201 -10.380 4.974 1.00 93.94 137 THR A C 1
ATOM 1143 O O . THR A 1 137 ? -5.561 -9.785 3.958 1.00 93.94 137 THR A O 1
ATOM 1146 N N . GLU A 1 138 ? -5.576 -11.637 5.206 1.00 93.00 138 GLU A N 1
ATOM 1147 C CA . GLU A 1 138 ? -6.293 -12.447 4.218 1.00 93.00 138 GLU A CA 1
ATOM 1148 C C . GLU A 1 138 ? -7.689 -11.903 3.890 1.00 93.00 138 GLU A C 1
ATOM 1150 O O . GLU A 1 138 ? -8.048 -11.814 2.717 1.00 93.00 138 GLU A O 1
ATOM 1155 N N . GLU A 1 139 ? -8.458 -11.467 4.886 1.00 89.31 139 GLU A N 1
ATOM 1156 C CA . GLU A 1 139 ? -9.804 -10.928 4.653 1.00 89.31 139 GLU A CA 1
ATOM 1157 C C . GLU A 1 139 ? -9.755 -9.592 3.897 1.00 89.31 139 GLU A C 1
ATOM 1159 O O . GLU A 1 139 ? -10.467 -9.390 2.903 1.00 89.31 139 GLU A O 1
ATOM 1164 N N . GLU A 1 140 ? -8.860 -8.708 4.344 1.00 90.69 140 GLU A N 1
ATOM 1165 C CA . GLU A 1 140 ? -8.746 -7.330 3.878 1.00 90.69 140 GLU A CA 1
ATOM 1166 C C . GLU A 1 140 ? -8.054 -7.223 2.513 1.00 90.69 140 GLU A C 1
ATOM 1168 O O . GLU A 1 140 ? -8.503 -6.454 1.660 1.00 90.69 140 GLU A O 1
ATOM 1173 N N . PHE A 1 141 ? -6.993 -8.002 2.281 1.00 94.25 141 PHE A N 1
ATOM 1174 C CA . PHE A 1 141 ? -6.193 -7.970 1.050 1.00 94.25 141 PHE A CA 1
ATOM 1175 C C . PHE A 1 141 ? -6.423 -9.167 0.127 1.00 94.25 141 PHE A C 1
ATOM 1177 O O . PHE A 1 141 ? -5.987 -9.129 -1.021 1.00 94.25 141 PHE A O 1
ATOM 1184 N N . GLY A 1 142 ? -7.079 -10.239 0.578 1.00 91.12 142 GLY A N 1
ATOM 1185 C CA . GLY A 1 142 ? -7.157 -11.496 -0.180 1.00 91.12 142 GLY A CA 1
ATOM 1186 C C . GLY A 1 142 ? -5.819 -12.234 -0.282 1.00 91.12 142 GLY A C 1
ATOM 1187 O O . GLY A 1 142 ? -5.632 -13.049 -1.195 1.00 91.12 142 GLY A O 1
ATOM 1188 N N . TYR A 1 143 ? -4.867 -11.900 0.595 1.00 91.12 143 TYR A N 1
ATOM 1189 C CA . TYR A 1 143 ? -3.524 -12.466 0.621 1.00 91.12 143 TYR A CA 1
ATOM 1190 C C . TYR A 1 143 ? -2.911 -12.343 2.015 1.00 91.12 143 TYR A C 1
ATOM 1192 O O . TYR A 1 143 ? -2.884 -11.251 2.578 1.00 91.12 143 TYR A O 1
ATOM 1200 N N . SER A 1 144 ? -2.400 -13.458 2.538 1.00 92.06 144 SER A N 1
ATOM 1201 C CA . SER A 1 144 ? -1.672 -13.487 3.804 1.00 92.06 144 SER A CA 1
ATOM 1202 C C . SER A 1 144 ? -0.236 -13.006 3.602 1.00 92.06 144 SER A C 1
ATOM 1204 O O . SER A 1 144 ? 0.513 -13.550 2.788 1.00 92.06 144 SER A O 1
ATOM 1206 N N . LEU A 1 145 ? 0.142 -11.965 4.335 1.00 92.25 145 LEU A N 1
ATOM 1207 C CA . LEU A 1 145 ? 1.483 -11.392 4.345 1.00 92.25 145 LEU A CA 1
ATOM 1208 C C . LEU A 1 145 ? 1.881 -10.981 5.761 1.00 92.25 145 LEU A C 1
ATOM 1210 O O . LEU A 1 145 ? 1.029 -10.619 6.565 1.00 92.25 145 LEU A O 1
ATOM 1214 N N . GLN A 1 146 ? 3.189 -10.975 6.016 1.00 93.12 146 GLN A N 1
ATOM 1215 C CA . GLN A 1 146 ? 3.785 -10.360 7.208 1.00 93.12 146 GLN A CA 1
ATOM 1216 C C . GLN A 1 146 ? 4.389 -8.988 6.910 1.00 93.12 146 GLN A C 1
ATOM 1218 O O . GLN A 1 146 ? 4.466 -8.139 7.790 1.00 93.12 146 GLN A O 1
ATOM 1223 N N . TYR A 1 147 ? 4.813 -8.758 5.664 1.00 94.00 147 TYR A N 1
ATOM 1224 C CA . TYR A 1 147 ? 5.466 -7.518 5.266 1.00 94.00 147 TYR A CA 1
ATOM 1225 C C . TYR A 1 147 ? 4.910 -6.974 3.955 1.00 94.00 147 TYR A C 1
ATOM 1227 O O . TYR A 1 147 ? 4.673 -7.715 2.998 1.00 94.00 147 TYR A O 1
ATOM 1235 N N . LEU A 1 148 ? 4.752 -5.654 3.916 1.00 96.06 148 LEU A N 1
ATOM 1236 C CA . LEU A 1 148 ? 4.353 -4.876 2.754 1.00 96.06 148 LEU A CA 1
ATOM 1237 C C . LEU A 1 148 ? 5.489 -3.923 2.380 1.00 96.06 148 LEU A C 1
ATOM 1239 O O . LEU A 1 148 ? 5.893 -3.072 3.176 1.00 96.06 148 LEU A O 1
ATOM 1243 N N . TYR A 1 149 ? 6.007 -4.055 1.165 1.00 96.25 149 TYR A N 1
ATOM 1244 C CA . TYR A 1 149 ? 7.051 -3.180 0.638 1.00 96.25 149 TYR A CA 1
ATOM 1245 C C . TYR A 1 149 ? 6.458 -2.204 -0.365 1.00 96.25 149 TYR A C 1
ATOM 1247 O O . TYR A 1 149 ? 5.738 -2.606 -1.278 1.00 96.25 149 TYR A O 1
ATOM 1255 N N . LEU A 1 150 ? 6.797 -0.928 -0.213 1.00 97.69 150 LEU A N 1
ATOM 1256 C CA . LEU A 1 150 ? 6.419 0.129 -1.138 1.00 97.69 150 LEU A CA 1
ATOM 1257 C C . LEU A 1 150 ? 7.642 0.596 -1.924 1.00 97.69 150 LEU A C 1
ATOM 1259 O O . LEU A 1 150 ? 8.716 0.805 -1.356 1.00 97.69 150 LEU A O 1
ATOM 1263 N N . GLU A 1 151 ? 7.434 0.831 -3.213 1.00 97.44 151 GLU A N 1
ATOM 1264 C CA . GLU A 1 151 ? 8.341 1.551 -4.102 1.00 97.44 151 GLU A CA 1
ATOM 1265 C C . GLU A 1 151 ? 7.528 2.610 -4.856 1.00 97.44 151 GLU A C 1
ATOM 1267 O O . GLU A 1 151 ? 6.486 2.310 -5.439 1.00 97.44 151 GLU A O 1
ATOM 1272 N N . CYS A 1 152 ? 7.991 3.854 -4.850 1.00 97.69 152 CYS A N 1
ATOM 1273 C CA . CYS A 1 152 ? 7.261 5.023 -5.316 1.00 97.69 152 CYS A CA 1
ATOM 1274 C C . CYS A 1 152 ? 7.973 5.656 -6.516 1.00 97.69 152 CYS A C 1
ATOM 1276 O O . CYS A 1 152 ? 9.103 6.133 -6.424 1.00 97.69 152 CYS A O 1
ATOM 1278 N N . LYS A 1 153 ? 7.302 5.734 -7.668 1.00 97.12 153 LYS A N 1
ATOM 1279 C CA . LYS A 1 153 ? 7.857 6.339 -8.889 1.00 97.12 153 LYS A CA 1
ATOM 1280 C C . LYS A 1 153 ? 7.080 7.591 -9.300 1.00 97.12 153 LYS A C 1
ATOM 1282 O O . LYS A 1 153 ? 6.041 7.528 -9.962 1.00 97.12 153 LYS A O 1
ATOM 1287 N N . ASN A 1 154 ? 7.641 8.758 -8.972 1.00 97.06 154 ASN A N 1
ATOM 1288 C CA . ASN A 1 154 ? 7.077 10.068 -9.320 1.00 97.06 154 ASN A CA 1
ATOM 1289 C C . ASN A 1 154 ? 7.463 10.529 -10.744 1.00 97.06 154 ASN A C 1
ATOM 1291 O O . ASN A 1 154 ? 8.146 11.537 -10.937 1.00 97.06 154 ASN A O 1
ATOM 1295 N N . TYR A 1 155 ? 7.101 9.771 -11.780 1.00 93.19 155 TYR A N 1
ATOM 1296 C CA . TYR A 1 155 ? 7.486 10.104 -13.157 1.00 93.19 155 TYR A CA 1
ATOM 1297 C C . TYR A 1 155 ? 6.638 11.221 -13.783 1.00 93.19 155 TYR A C 1
ATOM 1299 O O . TYR A 1 155 ? 5.424 11.268 -13.626 1.00 93.19 155 TYR A O 1
ATOM 1307 N N . LYS A 1 156 ? 7.282 12.099 -14.574 1.00 91.19 156 LYS A N 1
ATOM 1308 C CA . LYS A 1 156 ? 6.594 13.145 -15.364 1.00 91.19 156 LYS A CA 1
ATOM 1309 C C . LYS A 1 156 ? 5.806 12.558 -16.536 1.00 91.19 156 LYS A C 1
ATOM 1311 O O . LYS A 1 156 ? 4.601 12.752 -16.641 1.00 91.19 156 LYS A O 1
ATOM 1316 N N . LYS A 1 157 ? 6.515 11.876 -17.440 1.00 88.94 157 LYS A N 1
ATOM 1317 C CA . LYS A 1 157 ? 5.964 11.340 -18.702 1.00 88.94 157 LYS A CA 1
ATOM 1318 C C . LYS A 1 157 ? 6.135 9.827 -18.840 1.00 88.94 157 LYS A C 1
ATOM 1320 O O . LYS A 1 157 ? 5.363 9.185 -19.549 1.00 88.94 157 LYS A O 1
ATOM 1325 N N . GLN A 1 158 ? 7.166 9.280 -18.200 1.00 90.38 158 GLN A N 1
ATOM 1326 C CA . GLN A 1 158 ? 7.556 7.881 -18.334 1.00 90.38 158 GLN A CA 1
ATOM 1327 C C . GLN A 1 158 ? 6.595 6.985 -17.554 1.00 90.38 158 GLN A C 1
ATOM 1329 O O . GLN A 1 158 ? 6.078 7.395 -16.517 1.00 90.38 158 GLN A O 1
ATOM 1334 N N . LYS A 1 159 ? 6.375 5.778 -18.070 1.00 93.69 159 LYS A N 1
ATOM 1335 C CA . LYS A 1 159 ? 5.749 4.693 -17.318 1.00 93.69 159 LYS A CA 1
ATOM 1336 C C . LYS A 1 159 ? 6.806 3.978 -16.484 1.00 93.69 159 LYS A C 1
ATOM 1338 O O . LYS A 1 159 ? 8.004 4.140 -16.742 1.00 93.69 159 LYS A O 1
ATOM 1343 N N . VAL A 1 160 ? 6.351 3.185 -15.523 1.00 95.06 160 VAL A N 1
ATOM 1344 C CA . VAL A 1 160 ? 7.163 2.136 -14.892 1.00 95.06 160 VAL A CA 1
ATOM 1345 C C . VAL A 1 160 ? 7.908 1.320 -15.951 1.00 95.06 160 VAL A C 1
ATOM 1347 O O . VAL A 1 160 ? 7.341 0.976 -16.987 1.00 95.06 160 VAL A O 1
ATOM 1350 N N . LYS A 1 161 ? 9.177 1.005 -15.685 1.00 95.50 161 LYS A N 1
ATOM 1351 C CA . LYS A 1 161 ? 10.037 0.197 -16.557 1.00 95.50 161 LYS A CA 1
ATOM 1352 C C . LYS A 1 161 ? 10.435 -1.110 -15.874 1.00 95.50 161 LYS A C 1
ATOM 1354 O O . LYS A 1 161 ? 10.349 -1.243 -14.656 1.00 95.50 161 LYS A O 1
ATOM 1359 N N . SER A 1 162 ? 10.988 -2.043 -16.649 1.00 95.75 162 SER A N 1
ATOM 1360 C CA . SER A 1 162 ? 11.485 -3.333 -16.149 1.00 95.75 162 SER A CA 1
ATOM 1361 C C . SER A 1 162 ? 12.444 -3.188 -14.972 1.00 95.75 162 SER A C 1
ATOM 1363 O O . SER A 1 162 ? 12.350 -3.941 -14.013 1.00 95.75 162 SER A O 1
ATOM 1365 N N . LYS A 1 163 ? 13.340 -2.192 -15.004 1.00 95.12 163 LYS A N 1
ATOM 1366 C CA . LYS A 1 163 ? 14.286 -1.949 -13.905 1.00 95.12 163 LYS A CA 1
ATOM 1367 C C . LYS A 1 163 ? 13.590 -1.676 -12.567 1.00 95.12 163 LYS A C 1
ATOM 1369 O O . LYS A 1 163 ? 14.106 -2.079 -11.537 1.00 95.12 163 LYS A O 1
ATOM 1374 N N . ASP A 1 164 ? 12.433 -1.015 -12.591 1.00 95.19 164 ASP A N 1
ATOM 1375 C CA . ASP A 1 164 ? 11.698 -0.644 -11.383 1.00 95.19 164 ASP A CA 1
ATOM 1376 C C . ASP A 1 164 ? 11.010 -1.885 -10.806 1.00 95.19 164 ASP A C 1
ATOM 1378 O O . ASP A 1 164 ? 11.076 -2.134 -9.609 1.00 95.19 164 ASP A O 1
ATOM 1382 N N . LEU A 1 165 ? 10.439 -2.722 -11.678 1.00 96.12 165 LEU A N 1
ATOM 1383 C CA . LEU A 1 165 ? 9.897 -4.029 -11.310 1.00 96.12 165 LEU A CA 1
ATOM 1384 C C . LEU A 1 165 ? 10.980 -4.947 -10.717 1.00 96.12 165 LEU A C 1
ATOM 1386 O O . LEU A 1 165 ? 10.780 -5.541 -9.658 1.00 96.12 165 LEU A O 1
ATOM 1390 N N . PHE A 1 166 ? 12.135 -5.048 -11.381 1.00 94.62 166 PHE A N 1
ATOM 1391 C CA . PHE A 1 166 ? 13.235 -5.901 -10.931 1.00 94.62 166 PHE A CA 1
ATOM 1392 C C . PHE A 1 166 ? 13.897 -5.401 -9.645 1.00 94.62 166 PHE A C 1
ATOM 1394 O O . PHE A 1 166 ? 14.433 -6.212 -8.896 1.00 94.62 166 PHE A O 1
ATOM 1401 N N . GLN A 1 167 ? 13.815 -4.102 -9.349 1.00 92.50 167 GLN A N 1
ATOM 1402 C CA . GLN A 1 167 ? 14.242 -3.553 -8.065 1.00 92.50 167 GLN A CA 1
ATOM 1403 C C . GLN A 1 167 ? 13.413 -4.151 -6.911 1.00 92.50 167 GLN A C 1
ATOM 1405 O O . GLN A 1 167 ? 14.000 -4.718 -5.992 1.00 92.50 167 GLN A O 1
ATOM 1410 N N . LEU A 1 168 ? 12.070 -4.141 -6.990 1.00 92.94 168 LEU A N 1
ATOM 1411 C CA . LEU A 1 168 ? 11.240 -4.796 -5.962 1.00 92.94 168 LEU A CA 1
ATOM 1412 C C . LEU A 1 168 ? 11.441 -6.307 -5.932 1.00 92.94 168 LEU A C 1
ATOM 1414 O O . LEU A 1 168 ? 11.498 -6.903 -4.858 1.00 92.94 168 LEU A O 1
ATOM 1418 N N . PHE A 1 169 ? 11.568 -6.937 -7.099 1.00 93.12 169 PHE A N 1
ATOM 1419 C CA . PHE A 1 169 ? 11.850 -8.366 -7.155 1.00 93.12 169 PHE A CA 1
ATOM 1420 C C . PHE A 1 169 ? 13.150 -8.709 -6.412 1.00 93.12 169 PHE A C 1
ATOM 1422 O O . PHE A 1 169 ? 13.155 -9.627 -5.593 1.00 93.12 169 PHE A O 1
ATOM 1429 N N . GLY A 1 170 ? 14.208 -7.916 -6.602 1.00 90.56 170 GLY A N 1
ATOM 1430 C CA . GLY A 1 170 ? 15.466 -8.036 -5.866 1.00 90.56 170 GLY A CA 1
ATOM 1431 C C . GLY A 1 170 ? 15.282 -7.961 -4.349 1.00 90.56 170 GLY A C 1
ATOM 1432 O O . GLY A 1 170 ? 15.825 -8.803 -3.634 1.00 90.56 170 GLY A O 1
ATOM 1433 N N . TYR A 1 171 ? 14.439 -7.045 -3.854 1.00 88.75 171 TYR A N 1
ATOM 1434 C CA . TYR A 1 171 ? 14.107 -6.974 -2.423 1.00 88.75 171 TYR A CA 1
ATOM 1435 C C . TYR A 1 171 ? 13.529 -8.287 -1.908 1.00 88.75 171 TYR A C 1
ATOM 1437 O O . TYR A 1 171 ? 13.894 -8.744 -0.827 1.00 88.75 171 TYR A O 1
ATOM 1445 N N . THR A 1 172 ? 12.635 -8.899 -2.685 1.00 88.75 172 THR A N 1
ATOM 1446 C CA . THR A 1 172 ? 11.989 -10.149 -2.285 1.00 88.75 172 THR A CA 1
ATOM 1447 C C . THR A 1 172 ? 13.001 -11.301 -2.256 1.00 88.75 172 THR A C 1
ATOM 1449 O O . THR A 1 172 ? 12.921 -12.158 -1.375 1.00 88.75 172 THR A O 1
ATOM 1452 N N . LEU A 1 173 ? 13.950 -11.352 -3.200 1.00 88.06 173 LEU A N 1
ATOM 1453 C CA . LEU A 1 173 ? 14.988 -12.389 -3.236 1.00 88.06 173 LEU A CA 1
ATOM 1454 C C . LEU A 1 173 ? 15.936 -12.255 -2.043 1.00 88.06 173 LEU A C 1
ATOM 1456 O O . LEU A 1 173 ? 16.231 -13.240 -1.373 1.00 88.06 173 LEU A O 1
ATOM 1460 N N . PHE A 1 174 ? 16.355 -11.025 -1.738 1.00 82.19 174 PHE A N 1
ATOM 1461 C CA . PHE A 1 174 ? 17.170 -10.745 -0.561 1.00 82.19 174 PHE A CA 1
ATOM 1462 C C . PHE A 1 174 ? 16.452 -11.152 0.733 1.00 82.19 174 PHE A C 1
ATOM 1464 O O . PHE A 1 174 ? 17.047 -11.771 1.615 1.00 82.19 174 PHE A O 1
ATOM 1471 N N . ALA A 1 175 ? 15.158 -10.840 0.830 1.00 80.75 175 ALA A N 1
ATOM 1472 C CA . ALA A 1 175 ? 14.341 -11.192 1.981 1.00 80.75 175 ALA A CA 1
ATOM 1473 C C . ALA A 1 175 ? 14.290 -12.711 2.218 1.00 80.75 175 ALA A C 1
ATOM 1475 O O . ALA A 1 175 ? 14.484 -13.157 3.346 1.00 80.75 175 ALA A O 1
ATOM 1476 N N . ALA A 1 176 ? 14.110 -13.492 1.149 1.00 80.06 176 ALA A N 1
ATOM 1477 C CA . ALA A 1 176 ? 14.092 -14.951 1.225 1.00 80.06 176 ALA A CA 1
ATOM 1478 C C . ALA A 1 176 ? 15.466 -15.535 1.601 1.00 80.06 176 ALA A C 1
ATOM 1480 O O . ALA A 1 176 ? 15.551 -16.423 2.442 1.00 80.06 176 ALA A O 1
ATOM 1481 N N . ASN A 1 177 ? 16.552 -15.000 1.033 1.00 73.69 177 ASN A N 1
ATOM 1482 C CA . ASN A 1 177 ? 17.902 -15.527 1.257 1.00 73.69 177 ASN A CA 1
ATOM 1483 C C . ASN A 1 177 ? 18.485 -15.199 2.637 1.00 73.69 177 ASN A C 1
ATOM 1485 O O . ASN A 1 177 ? 19.385 -15.893 3.100 1.00 73.69 177 ASN A O 1
ATOM 1489 N N . THR A 1 178 ? 18.020 -14.133 3.286 1.00 70.38 178 THR A N 1
ATOM 1490 C CA . THR A 1 178 ? 18.544 -13.728 4.600 1.00 70.38 178 THR A CA 1
ATOM 1491 C C . THR A 1 178 ? 17.849 -14.401 5.776 1.00 70.38 178 THR A C 1
ATOM 1493 O O . THR A 1 178 ? 18.312 -14.252 6.903 1.00 70.38 178 THR A O 1
ATOM 1496 N N . GLY A 1 179 ? 16.734 -15.108 5.551 1.00 64.56 179 GLY A N 1
ATOM 1497 C CA . GLY A 1 179 ? 15.932 -15.716 6.620 1.00 64.56 179 GLY A CA 1
ATOM 1498 C C . GLY A 1 179 ? 15.301 -14.705 7.589 1.00 64.56 179 GLY A C 1
ATOM 1499 O O . GLY A 1 179 ? 14.607 -15.106 8.517 1.00 64.56 179 GLY A O 1
ATOM 1500 N N . ILE A 1 180 ? 15.513 -13.400 7.365 1.00 64.31 180 ILE A N 1
ATOM 1501 C CA . ILE A 1 180 ? 14.935 -12.305 8.157 1.00 64.31 180 ILE A CA 1
ATOM 1502 C C . ILE A 1 180 ? 13.410 -12.327 8.031 1.00 64.31 180 ILE A C 1
ATOM 1504 O O . ILE A 1 180 ? 12.701 -11.958 8.962 1.00 64.31 180 ILE A O 1
ATOM 1508 N N . PHE A 1 181 ? 12.906 -12.786 6.886 1.00 67.06 181 PHE A N 1
ATOM 1509 C CA . PHE A 1 181 ? 11.487 -12.842 6.588 1.00 67.06 181 PHE A CA 1
ATOM 1510 C C . PHE A 1 181 ? 11.083 -14.291 6.340 1.00 67.06 181 PHE A C 1
ATOM 1512 O O . PHE A 1 181 ? 11.501 -14.899 5.358 1.00 67.06 181 PHE A O 1
ATOM 1519 N N . GLN A 1 182 ? 10.248 -14.839 7.224 1.00 68.75 182 GLN A N 1
ATOM 1520 C CA . GLN A 1 182 ? 9.693 -16.186 7.049 1.00 68.75 182 GLN A CA 1
ATOM 1521 C C . GLN A 1 182 ? 8.653 -16.234 5.915 1.00 68.75 182 GLN A C 1
ATOM 1523 O O . GLN A 1 182 ? 8.347 -17.304 5.398 1.00 68.75 182 GLN A O 1
ATOM 1528 N N . HIS A 1 183 ? 8.134 -15.072 5.498 1.00 75.75 183 HIS A N 1
ATOM 1529 C CA . HIS A 1 183 ? 7.110 -14.946 4.466 1.00 75.75 183 HIS A CA 1
ATOM 1530 C C . HIS A 1 183 ? 7.523 -13.961 3.370 1.00 75.75 183 HIS A C 1
ATOM 1532 O O . HIS A 1 183 ? 8.133 -12.921 3.627 1.00 75.75 183 HIS A O 1
ATOM 1538 N N . ILE A 1 184 ? 7.139 -14.277 2.132 1.00 86.75 184 ILE A N 1
ATOM 1539 C CA . ILE A 1 184 ? 7.371 -13.425 0.964 1.00 86.75 184 ILE A CA 1
ATOM 1540 C C . ILE A 1 184 ? 6.533 -12.142 1.110 1.00 86.75 184 ILE A C 1
ATOM 1542 O O . ILE A 1 184 ? 5.308 -12.234 1.239 1.00 86.75 184 ILE A O 1
ATOM 1546 N N . PRO A 1 185 ? 7.153 -10.948 1.067 1.00 91.81 185 PRO A N 1
ATOM 1547 C CA . PRO A 1 185 ? 6.428 -9.694 1.218 1.00 91.81 185 PRO A CA 1
ATOM 1548 C C . PRO A 1 185 ? 5.515 -9.432 0.019 1.00 91.81 185 PRO A C 1
ATOM 1550 O O . PRO A 1 185 ? 5.871 -9.726 -1.127 1.00 91.81 185 PRO A O 1
ATOM 1553 N N . LEU A 1 186 ? 4.377 -8.781 0.265 1.00 95.31 186 LEU A N 1
ATOM 1554 C CA . LEU A 1 186 ? 3.610 -8.155 -0.807 1.00 95.31 186 LEU A CA 1
ATOM 1555 C C . LEU A 1 186 ? 4.323 -6.872 -1.233 1.00 95.31 186 LEU A C 1
ATOM 1557 O O . LEU A 1 186 ? 4.684 -6.040 -0.405 1.00 95.31 186 LEU A O 1
ATOM 1561 N N . CYS A 1 187 ? 4.523 -6.702 -2.531 1.00 96.75 187 CYS A N 1
ATOM 1562 C CA . CYS A 1 187 ? 5.231 -5.559 -3.084 1.00 96.75 187 CYS A CA 1
ATOM 1563 C C . CYS A 1 187 ? 4.261 -4.651 -3.842 1.00 96.75 187 CYS A C 1
ATOM 1565 O O . CYS A 1 187 ? 3.562 -5.106 -4.743 1.00 96.75 187 CYS A O 1
ATOM 1567 N N . LEU A 1 188 ? 4.234 -3.360 -3.519 1.00 98.19 188 LEU A N 1
ATOM 1568 C CA . LEU A 1 188 ? 3.442 -2.353 -4.221 1.00 98.19 188 LEU A CA 1
ATOM 1569 C C . LEU A 1 188 ? 4.376 -1.370 -4.918 1.00 98.19 188 LEU A C 1
ATOM 1571 O O . LEU A 1 188 ? 5.141 -0.650 -4.278 1.00 98.19 188 LEU A O 1
ATOM 1575 N N . LEU A 1 189 ? 4.285 -1.324 -6.242 1.00 98.06 189 LEU A N 1
ATOM 1576 C CA . LEU A 1 189 ? 4.946 -0.324 -7.061 1.00 98.06 189 LEU A CA 1
ATOM 1577 C C . LEU A 1 189 ? 3.923 0.752 -7.427 1.00 98.06 189 LEU A C 1
ATOM 1579 O O . LEU A 1 189 ? 3.050 0.562 -8.276 1.00 98.06 189 LEU A O 1
ATOM 1583 N N . ILE A 1 190 ? 4.031 1.875 -6.729 1.00 98.44 190 ILE A N 1
ATOM 1584 C CA . ILE A 1 190 ? 3.094 2.990 -6.768 1.00 98.44 190 ILE A CA 1
ATOM 1585 C C . ILE A 1 190 ? 3.665 4.044 -7.706 1.00 98.44 190 ILE A C 1
ATOM 1587 O O . ILE A 1 190 ? 4.769 4.548 -7.492 1.00 98.44 190 ILE A O 1
ATOM 1591 N N . SER A 1 191 ? 2.946 4.383 -8.771 1.00 97.62 191 SER A N 1
ATOM 1592 C CA . SER A 1 191 ? 3.465 5.308 -9.774 1.00 97.62 191 SER A CA 1
ATOM 1593 C C . SER A 1 191 ? 2.411 6.256 -10.320 1.00 97.62 191 SER A C 1
ATOM 1595 O O . SER A 1 191 ? 1.234 5.930 -10.425 1.00 97.62 191 SER A O 1
ATOM 1597 N N . ARG A 1 192 ? 2.860 7.426 -10.780 1.00 95.12 192 ARG A N 1
ATOM 1598 C CA . ARG A 1 192 ? 1.995 8.384 -11.496 1.00 95.12 192 ARG A CA 1
ATOM 1599 C C . ARG A 1 192 ? 1.464 7.843 -12.822 1.00 95.12 192 ARG A C 1
ATOM 1601 O O . ARG A 1 192 ? 0.545 8.419 -13.403 1.00 95.12 192 ARG A O 1
ATOM 1608 N N . ARG A 1 193 ? 2.123 6.818 -13.371 1.00 93.31 193 ARG A N 1
ATOM 1609 C CA . ARG A 1 193 ? 1.796 6.246 -14.672 1.00 93.31 193 ARG A CA 1
ATOM 1610 C C . ARG A 1 193 ? 2.218 4.782 -14.733 1.00 93.31 193 ARG A C 1
ATOM 1612 O O . ARG A 1 193 ? 3.375 4.459 -15.014 1.00 93.31 193 ARG A O 1
ATOM 1619 N N . ASN A 1 194 ? 1.238 3.919 -14.522 1.00 94.75 194 ASN A N 1
ATOM 1620 C CA . ASN A 1 194 ? 1.403 2.481 -14.640 1.00 94.75 194 ASN A CA 1
ATOM 1621 C C . ASN A 1 194 ? 1.602 2.042 -16.104 1.00 94.75 194 ASN A C 1
ATOM 1623 O O . ASN A 1 194 ? 1.268 2.793 -17.032 1.00 94.75 194 ASN A O 1
ATOM 1627 N N . PRO A 1 195 ? 2.203 0.858 -16.319 1.00 93.81 195 PRO A N 1
ATOM 1628 C CA . PRO A 1 195 ? 2.290 0.254 -17.641 1.00 93.81 195 PRO A CA 1
ATOM 1629 C C . PRO A 1 195 ? 0.890 -0.135 -18.140 1.00 93.81 195 PRO A C 1
ATOM 1631 O O . PRO A 1 195 ? -0.008 -0.388 -17.338 1.00 93.81 195 PRO A O 1
ATOM 1634 N N . ASP A 1 196 ? 0.702 -0.175 -19.461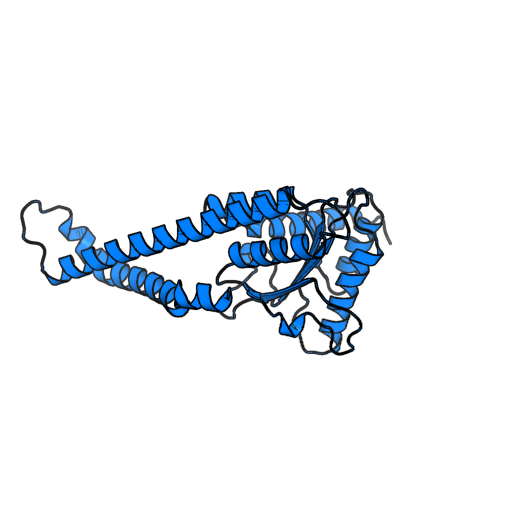 1.00 90.94 196 ASP A N 1
ATOM 1635 C CA . ASP A 1 196 ? -0.554 -0.692 -20.028 1.00 90.94 196 ASP A CA 1
ATOM 1636 C C . ASP A 1 196 ? -0.562 -2.225 -19.921 1.00 90.94 196 ASP A C 1
ATOM 1638 O O . ASP A 1 196 ? 0.495 -2.848 -19.827 1.00 90.94 196 ASP A O 1
ATOM 1642 N N . THR A 1 197 ? -1.733 -2.859 -19.997 1.00 85.62 197 THR A N 1
ATOM 1643 C CA . THR A 1 197 ? -1.872 -4.323 -19.865 1.00 85.62 197 THR A CA 1
ATOM 1644 C C . THR A 1 197 ? -0.966 -5.111 -20.821 1.00 85.62 197 THR A C 1
ATOM 1646 O O . THR A 1 197 ? -0.396 -6.123 -20.429 1.00 85.62 197 THR A O 1
ATOM 1649 N N . ASN A 1 198 ? -0.759 -4.609 -22.043 1.00 85.75 198 ASN A N 1
ATOM 1650 C CA . ASN A 1 198 ? 0.065 -5.259 -23.072 1.00 85.75 198 ASN A CA 1
ATOM 1651 C C . ASN A 1 198 ? 1.560 -4.887 -23.009 1.00 85.75 198 ASN A C 1
ATOM 1653 O O . ASN A 1 198 ? 2.327 -5.260 -23.896 1.00 85.75 198 ASN A O 1
ATOM 1657 N N . ASP A 1 199 ? 1.986 -4.113 -22.010 1.00 91.88 199 ASP A N 1
ATOM 1658 C CA . ASP A 1 199 ? 3.384 -3.716 -21.851 1.00 91.88 199 ASP A CA 1
ATOM 1659 C C . ASP A 1 199 ? 4.253 -4.921 -21.442 1.00 91.88 199 ASP A C 1
ATOM 1661 O O . ASP A 1 199 ? 3.845 -5.774 -20.647 1.00 91.88 199 ASP A O 1
ATOM 1665 N N . LEU A 1 200 ? 5.494 -4.969 -21.935 1.00 91.75 200 LEU A N 1
ATOM 1666 C CA . LEU A 1 200 ? 6.473 -5.998 -21.574 1.00 91.75 200 LEU A CA 1
ATOM 1667 C C . LEU A 1 200 ? 6.670 -6.096 -20.053 1.00 91.75 200 LEU A C 1
ATOM 1669 O O . LEU A 1 200 ? 6.886 -7.189 -19.531 1.00 91.75 200 LEU A O 1
ATOM 1673 N N . VAL A 1 201 ? 6.578 -4.975 -19.333 1.00 94.56 201 VAL A N 1
ATOM 1674 C CA . VAL A 1 201 ? 6.696 -4.950 -17.869 1.00 94.56 201 VAL A CA 1
ATOM 1675 C C . VAL A 1 201 ? 5.573 -5.752 -17.198 1.00 94.56 201 VAL A C 1
ATOM 1677 O O . VAL A 1 201 ? 5.827 -6.447 -16.213 1.00 94.56 201 VAL A O 1
ATOM 1680 N N . CYS A 1 202 ? 4.351 -5.727 -17.739 1.00 92.31 202 CYS A N 1
ATOM 1681 C CA . CYS A 1 202 ? 3.239 -6.541 -17.240 1.00 92.31 202 CYS A CA 1
ATOM 1682 C C . CYS A 1 202 ? 3.502 -8.036 -17.462 1.00 92.31 202 CYS A C 1
ATOM 1684 O O . CYS A 1 202 ? 3.350 -8.827 -16.530 1.00 92.31 202 CYS A O 1
ATOM 1686 N N . ALA A 1 203 ? 4.009 -8.412 -18.640 1.00 89.94 203 ALA A N 1
ATOM 1687 C CA . ALA A 1 203 ? 4.393 -9.794 -18.927 1.00 89.94 203 ALA A CA 1
ATOM 1688 C C . ALA A 1 203 ? 5.542 -10.285 -18.024 1.00 89.94 203 ALA A C 1
ATOM 1690 O O . ALA A 1 203 ? 5.535 -11.421 -17.548 1.00 89.94 203 ALA A O 1
ATOM 1691 N N . GLN A 1 204 ? 6.528 -9.428 -17.741 1.00 92.62 204 GLN A N 1
ATOM 1692 C CA . GLN A 1 204 ? 7.611 -9.733 -16.799 1.00 92.62 204 GLN A CA 1
ATOM 1693 C C . GLN A 1 204 ? 7.087 -9.927 -15.373 1.00 92.62 204 GLN A C 1
ATOM 1695 O O . GLN A 1 204 ? 7.494 -10.874 -14.704 1.00 92.62 204 GLN A O 1
ATOM 1700 N N . ARG A 1 205 ? 6.155 -9.078 -14.922 1.00 93.81 205 ARG A N 1
ATOM 1701 C CA . ARG A 1 205 ? 5.497 -9.208 -13.614 1.00 93.81 205 ARG A CA 1
ATOM 1702 C C . ARG A 1 205 ? 4.776 -10.550 -13.486 1.00 93.81 205 ARG A C 1
ATOM 1704 O O . ARG A 1 205 ? 4.913 -11.210 -12.459 1.00 93.81 205 ARG A O 1
ATOM 1711 N N . TRP A 1 206 ? 4.063 -10.983 -14.525 1.00 88.94 206 TRP A N 1
ATOM 1712 C CA . TRP A 1 206 ? 3.415 -12.297 -14.531 1.00 88.94 206 TRP A CA 1
ATOM 1713 C C . TRP A 1 206 ? 4.423 -13.440 -14.451 1.00 88.94 206 TRP A C 1
ATOM 1715 O O . TRP A 1 206 ? 4.234 -14.356 -13.659 1.00 88.94 206 TRP A O 1
ATOM 1725 N N . ARG A 1 207 ? 5.526 -13.371 -15.208 1.00 89.00 207 ARG A N 1
ATOM 1726 C CA . ARG A 1 207 ? 6.601 -14.375 -15.125 1.00 89.00 207 ARG A CA 1
ATOM 1727 C C . ARG A 1 207 ? 7.222 -14.443 -13.732 1.00 89.00 207 ARG A C 1
ATOM 1729 O O . ARG A 1 207 ? 7.532 -15.541 -13.285 1.00 89.00 207 ARG A O 1
ATOM 1736 N N . ILE A 1 208 ? 7.396 -13.300 -13.062 1.00 91.62 208 ILE A N 1
ATOM 1737 C CA . ILE A 1 208 ? 7.876 -13.254 -11.674 1.00 91.62 208 ILE A CA 1
ATOM 1738 C C . ILE A 1 208 ? 6.916 -14.020 -10.766 1.00 91.62 208 ILE A C 1
ATOM 1740 O O . ILE A 1 208 ? 7.342 -14.929 -10.062 1.00 91.62 208 ILE A O 1
ATOM 1744 N N . TYR A 1 209 ? 5.624 -13.703 -10.831 1.00 90.06 209 TYR A N 1
ATOM 1745 C CA . TYR A 1 209 ? 4.630 -14.394 -10.023 1.00 90.06 209 TYR A CA 1
ATOM 1746 C C . TYR A 1 209 ? 4.603 -15.896 -10.325 1.00 90.06 209 TYR A C 1
ATOM 1748 O O . TYR A 1 209 ? 4.680 -16.711 -9.414 1.00 90.06 209 TYR A O 1
ATOM 1756 N N . ASP A 1 210 ? 4.525 -16.288 -11.595 1.00 86.56 210 ASP A N 1
ATOM 1757 C CA . ASP A 1 210 ? 4.349 -17.692 -11.949 1.00 86.56 210 ASP A CA 1
ATOM 1758 C C . ASP A 1 210 ? 5.571 -18.555 -11.607 1.00 86.56 210 ASP A C 1
ATOM 1760 O O . ASP A 1 210 ? 5.415 -19.613 -10.995 1.00 86.56 210 ASP A O 1
ATOM 1764 N N . LYS A 1 211 ? 6.777 -18.070 -11.942 1.00 86.75 211 LYS A N 1
ATOM 1765 C CA . LYS A 1 211 ? 8.025 -18.845 -11.857 1.00 86.75 211 LYS A CA 1
ATOM 1766 C C . LYS A 1 211 ? 8.792 -18.688 -10.544 1.00 86.75 211 LYS A C 1
ATOM 1768 O O . LYS A 1 211 ? 9.683 -19.491 -10.289 1.00 86.75 211 LYS A O 1
ATOM 1773 N N . PHE A 1 212 ? 8.489 -17.681 -9.724 1.00 85.25 212 PHE A N 1
ATOM 1774 C CA . PHE A 1 212 ? 9.245 -17.394 -8.501 1.00 85.25 212 PHE A CA 1
ATOM 1775 C C . PHE A 1 212 ? 8.321 -17.338 -7.286 1.00 85.25 212 PHE A C 1
ATOM 1777 O O . PHE A 1 212 ? 8.025 -16.264 -6.768 1.00 85.25 212 PHE A O 1
ATOM 1784 N N . GLU A 1 213 ? 7.869 -18.510 -6.830 1.00 82.69 213 GLU A N 1
ATOM 1785 C CA . GLU A 1 213 ? 7.179 -18.694 -5.538 1.00 82.69 213 GLU A CA 1
ATOM 1786 C C . GLU A 1 213 ? 5.967 -17.770 -5.330 1.00 82.69 213 GLU A C 1
ATOM 1788 O O . GLU A 1 213 ? 5.683 -17.335 -4.218 1.00 82.69 213 GLU A O 1
ATOM 1793 N N . LYS A 1 214 ? 5.248 -17.433 -6.409 1.00 84.44 214 LYS A N 1
ATOM 1794 C CA . LYS A 1 214 ? 4.062 -16.565 -6.346 1.00 84.44 214 LYS A CA 1
ATOM 1795 C C . LYS A 1 214 ? 4.358 -15.177 -5.754 1.00 84.44 214 LYS A C 1
ATOM 1797 O O . LYS A 1 214 ? 3.470 -14.547 -5.184 1.00 84.44 214 LYS A O 1
ATOM 1802 N N . ARG A 1 215 ? 5.580 -14.658 -5.957 1.00 91.00 215 ARG A N 1
ATOM 1803 C CA . ARG A 1 215 ? 5.986 -13.289 -5.582 1.00 91.00 215 ARG A CA 1
ATOM 1804 C C . ARG A 1 215 ? 5.072 -12.254 -6.239 1.00 91.00 215 ARG A C 1
ATOM 1806 O O . ARG A 1 215 ? 5.112 -12.043 -7.452 1.00 91.00 215 ARG A O 1
ATOM 1813 N N . LEU A 1 216 ? 4.243 -11.605 -5.423 1.00 93.81 216 LEU A N 1
ATOM 1814 C CA . LEU A 1 216 ? 3.273 -10.607 -5.865 1.00 93.81 216 LEU A CA 1
ATOM 1815 C C . LEU A 1 216 ? 3.876 -9.206 -5.858 1.00 93.81 216 LEU A C 1
ATOM 1817 O O . LEU A 1 216 ? 4.238 -8.674 -4.810 1.00 93.81 216 LEU A O 1
ATOM 1821 N N . ILE A 1 217 ? 3.903 -8.589 -7.036 1.00 96.19 217 ILE A N 1
ATOM 1822 C CA . ILE A 1 217 ? 4.204 -7.169 -7.210 1.00 96.19 217 ILE A CA 1
ATOM 1823 C C . ILE A 1 217 ? 2.981 -6.528 -7.859 1.00 96.19 217 ILE A C 1
ATOM 1825 O O . ILE A 1 217 ? 2.625 -6.903 -8.969 1.00 96.19 217 ILE A O 1
ATOM 1829 N N . LEU A 1 218 ? 2.321 -5.584 -7.195 1.00 97.31 218 LEU A N 1
ATOM 1830 C CA . LEU A 1 218 ? 1.132 -4.904 -7.710 1.00 97.31 218 LEU A CA 1
ATOM 1831 C C . LEU A 1 218 ? 1.498 -3.514 -8.223 1.00 97.31 218 LEU A C 1
ATOM 1833 O O . LEU A 1 218 ? 2.353 -2.840 -7.652 1.00 97.31 218 LEU A O 1
ATOM 1837 N N . PHE A 1 219 ? 0.826 -3.076 -9.286 1.00 97.62 219 PHE A N 1
ATOM 1838 C CA . PHE A 1 219 ? 0.928 -1.703 -9.775 1.00 97.62 219 PHE A CA 1
ATOM 1839 C C . PHE A 1 219 ? -0.272 -0.912 -9.271 1.00 97.62 219 PHE A C 1
ATOM 1841 O O . PHE A 1 219 ? -1.408 -1.324 -9.511 1.00 97.62 219 PHE A O 1
ATOM 1848 N N . LEU A 1 220 ? -0.011 0.205 -8.591 1.00 98.19 220 LEU A N 1
ATOM 1849 C CA . LEU A 1 220 ? -1.035 1.137 -8.118 1.00 98.19 220 LEU A CA 1
ATOM 1850 C C . LEU A 1 220 ? -0.752 2.535 -8.661 1.00 98.19 220 LEU A C 1
ATOM 1852 O O . LEU A 1 220 ? 0.408 2.929 -8.785 1.00 98.19 220 LEU A O 1
ATOM 1856 N N . ASP A 1 221 ? -1.800 3.264 -9.023 1.00 97.25 221 ASP A N 1
ATOM 1857 C CA . ASP A 1 221 ? -1.701 4.660 -9.452 1.00 97.25 221 ASP A CA 1
ATOM 1858 C C . ASP A 1 221 ? -2.492 5.615 -8.549 1.00 97.25 221 ASP A C 1
ATOM 1860 O O . ASP A 1 221 ? -3.108 5.211 -7.562 1.00 97.25 221 ASP A O 1
ATOM 1864 N N . ASP A 1 222 ? -2.477 6.904 -8.899 1.00 96.94 222 ASP A N 1
ATOM 1865 C CA . ASP A 1 222 ? -3.207 7.945 -8.174 1.00 96.94 222 ASP A CA 1
ATOM 1866 C C . ASP A 1 222 ? -4.705 7.588 -8.009 1.00 96.94 222 ASP A C 1
ATOM 1868 O O . ASP A 1 222 ? -5.278 7.835 -6.951 1.00 96.94 222 ASP A O 1
ATOM 1872 N N . LYS A 1 223 ? -5.344 6.945 -9.003 1.00 97.81 223 LYS A N 1
ATOM 1873 C CA . LYS A 1 223 ? -6.770 6.573 -8.932 1.00 97.81 223 LYS A CA 1
ATOM 1874 C C . LYS A 1 223 ? -7.010 5.449 -7.937 1.00 97.81 223 LYS A C 1
ATOM 1876 O O . LYS A 1 223 ? -8.031 5.465 -7.241 1.00 97.81 223 LYS A O 1
ATOM 1881 N N . ASP A 1 224 ? -6.100 4.481 -7.885 1.00 98.56 224 ASP A N 1
ATOM 1882 C CA . ASP A 1 224 ? -6.143 3.399 -6.906 1.00 98.56 224 ASP A CA 1
ATOM 1883 C C . ASP A 1 224 ? -6.017 3.968 -5.481 1.00 98.56 224 ASP A C 1
ATOM 1885 O O . ASP A 1 224 ? -6.842 3.648 -4.622 1.00 98.56 224 ASP A O 1
ATOM 1889 N N . LEU A 1 225 ? -5.079 4.898 -5.251 1.00 98.62 225 LEU A N 1
ATOM 1890 C CA . LEU A 1 225 ? -4.912 5.584 -3.961 1.00 98.62 225 LEU A CA 1
ATOM 1891 C C . LEU A 1 225 ? -6.159 6.396 -3.573 1.00 98.62 225 LEU A C 1
ATOM 1893 O O . LEU A 1 225 ? -6.688 6.231 -2.471 1.00 98.62 225 LEU A O 1
ATOM 1897 N N . SER A 1 226 ? -6.709 7.202 -4.491 1.00 98.44 226 SER A N 1
ATOM 1898 C CA . SER A 1 226 ? -7.952 7.947 -4.241 1.00 98.44 226 SER A CA 1
ATOM 1899 C C . SER A 1 226 ? -9.137 7.013 -3.968 1.00 98.44 226 SER A C 1
ATOM 1901 O O . SER A 1 226 ? -10.069 7.376 -3.249 1.00 98.44 226 SER A O 1
ATOM 1903 N N . LYS A 1 227 ? -9.169 5.809 -4.560 1.00 98.56 227 LYS A N 1
ATOM 1904 C CA . LYS A 1 227 ? -10.202 4.801 -4.272 1.00 98.56 227 LYS A CA 1
ATOM 1905 C C . LYS A 1 227 ? -10.041 4.231 -2.863 1.00 98.56 227 LYS A C 1
ATOM 1907 O O . LYS A 1 227 ? -11.039 4.160 -2.153 1.00 98.56 227 LYS A O 1
ATOM 1912 N N . MET A 1 228 ? -8.820 3.915 -2.434 1.00 98.56 228 MET A N 1
ATOM 1913 C CA . MET A 1 228 ? -8.547 3.472 -1.060 1.00 98.56 228 MET A CA 1
ATOM 1914 C C . MET A 1 228 ? -8.996 4.514 -0.031 1.00 98.56 228 MET A C 1
ATOM 1916 O O . MET A 1 228 ? -9.706 4.175 0.914 1.00 98.56 228 MET A O 1
ATOM 1920 N N . VAL A 1 229 ? -8.659 5.792 -0.249 1.00 98.38 229 VAL A N 1
ATOM 1921 C CA . VAL A 1 229 ? -9.098 6.895 0.623 1.00 98.38 229 VAL A CA 1
ATOM 1922 C C . VAL A 1 229 ? -10.618 6.964 0.686 1.00 98.38 229 VAL A C 1
ATOM 1924 O O . VAL A 1 229 ? -11.187 6.995 1.772 1.00 98.38 229 VAL A O 1
ATOM 1927 N N . ARG A 1 230 ? -11.301 6.939 -0.465 1.00 98.25 230 ARG A N 1
ATOM 1928 C CA . ARG A 1 230 ? -12.770 6.976 -0.503 1.00 98.25 230 ARG A CA 1
ATOM 1929 C C . ARG A 1 230 ? -13.409 5.802 0.229 1.00 98.25 230 ARG A C 1
ATOM 1931 O O . ARG A 1 230 ? -14.404 6.032 0.907 1.00 98.25 230 ARG A O 1
ATOM 1938 N N . ASN A 1 231 ? -12.855 4.597 0.104 1.00 97.44 231 ASN A N 1
ATOM 1939 C CA . ASN A 1 231 ? -13.332 3.438 0.851 1.00 97.44 231 ASN A CA 1
ATOM 1940 C C . ASN A 1 231 ? -13.205 3.702 2.357 1.00 97.44 231 ASN A C 1
ATOM 1942 O O . ASN A 1 231 ? -14.206 3.678 3.066 1.00 97.44 231 ASN A O 1
ATOM 1946 N N . LYS A 1 232 ? -12.013 4.091 2.827 1.00 94.62 232 LYS A N 1
ATOM 1947 C CA . LYS A 1 232 ? -11.775 4.370 4.251 1.00 94.62 232 LYS A CA 1
ATOM 1948 C C . LYS A 1 232 ? -12.712 5.452 4.805 1.00 94.62 232 LYS A C 1
ATOM 1950 O O . LYS A 1 232 ? -13.282 5.264 5.873 1.00 94.62 232 LYS A O 1
ATOM 1955 N N . LEU A 1 233 ? -12.928 6.543 4.061 1.00 93.19 233 LEU A N 1
ATOM 1956 C CA . LEU A 1 233 ? -13.832 7.639 4.449 1.00 93.19 233 LEU A CA 1
ATOM 1957 C C . LEU A 1 233 ? -15.310 7.221 4.539 1.00 93.19 233 LEU A C 1
ATOM 1959 O O . LEU A 1 233 ? -16.091 7.885 5.217 1.00 93.19 233 LEU A O 1
ATOM 1963 N N . LYS A 1 234 ? -15.704 6.158 3.832 1.00 93.62 234 LYS A N 1
ATOM 1964 C CA . LYS A 1 234 ? -17.051 5.571 3.871 1.00 93.62 234 LYS A CA 1
ATOM 1965 C C . LYS A 1 234 ? -17.168 4.417 4.866 1.00 93.62 234 LYS A C 1
ATOM 1967 O O . LYS A 1 234 ? -18.202 3.762 4.900 1.00 93.62 234 LYS A O 1
ATOM 1972 N N . SER A 1 235 ? -16.115 4.173 5.649 1.00 88.62 235 SER A N 1
ATOM 1973 C CA . SER A 1 235 ? -15.985 2.996 6.512 1.00 88.62 235 SER A CA 1
ATOM 1974 C C . SER A 1 235 ? -16.001 1.663 5.747 1.00 88.62 235 SER A C 1
ATOM 1976 O O . SER A 1 235 ? -16.229 0.617 6.346 1.00 88.62 235 SER A O 1
ATOM 1978 N N . ASP A 1 236 ? -15.699 1.692 4.446 1.00 94.19 236 ASP A N 1
ATOM 1979 C CA . ASP A 1 236 ? -15.436 0.505 3.636 1.00 94.19 236 ASP A CA 1
ATOM 1980 C C . ASP A 1 236 ? -13.959 0.096 3.751 1.00 94.19 236 ASP A C 1
ATOM 1982 O O . ASP A 1 236 ? -13.078 0.899 4.073 1.00 94.19 236 ASP A O 1
ATOM 1986 N N . ASN A 1 237 ? -13.666 -1.157 3.404 1.00 94.19 237 ASN A N 1
ATOM 1987 C CA . ASN A 1 237 ? -12.313 -1.696 3.414 1.00 94.19 237 ASN A CA 1
ATOM 1988 C C . ASN A 1 237 ? -11.431 -1.061 2.296 1.00 94.19 237 ASN A C 1
ATOM 1990 O O . ASN A 1 237 ? -11.695 -1.276 1.103 1.00 94.19 237 ASN A O 1
ATOM 1994 N N . PRO A 1 238 ? -10.357 -0.306 2.622 1.00 97.12 238 PRO A N 1
ATOM 1995 C CA . PRO A 1 238 ? -9.418 0.207 1.618 1.00 97.12 238 PRO A CA 1
ATOM 1996 C C . PRO A 1 238 ? -8.602 -0.900 0.927 1.00 97.12 238 PRO A C 1
ATOM 1998 O O . PRO A 1 238 ? -8.225 -0.749 -0.239 1.00 97.12 238 PRO A O 1
ATOM 2001 N N . GLY A 1 239 ? -8.374 -2.032 1.597 1.00 97.31 239 GLY A N 1
ATOM 2002 C CA . GLY A 1 239 ? -7.692 -3.212 1.069 1.00 97.31 239 GLY A CA 1
ATOM 2003 C C . GLY A 1 239 ? -8.400 -3.898 -0.103 1.00 97.31 239 GLY A C 1
ATOM 2004 O O . GLY A 1 239 ? -7.740 -4.577 -0.888 1.00 97.31 239 GLY A O 1
ATOM 2005 N N . GLU A 1 240 ? -9.691 -3.631 -0.335 1.00 97.62 240 GLU A N 1
ATOM 2006 C CA . GLU A 1 240 ? -10.416 -4.141 -1.511 1.00 97.62 240 GLU A CA 1
ATOM 2007 C C . GLU A 1 240 ? -9.777 -3.710 -2.841 1.00 97.62 240 GLU A C 1
ATOM 2009 O O . GLU A 1 240 ? -9.884 -4.407 -3.851 1.00 97.62 240 GLU A O 1
ATOM 2014 N N . VAL A 1 241 ? -9.058 -2.582 -2.862 1.00 98.38 241 VAL A N 1
ATOM 2015 C CA . VAL A 1 241 ? -8.271 -2.178 -4.036 1.00 98.38 241 VAL A CA 1
ATOM 2016 C C . VAL A 1 241 ? -7.118 -3.157 -4.281 1.00 98.38 241 VAL A C 1
ATOM 2018 O O . VAL A 1 241 ? -6.932 -3.604 -5.410 1.00 98.38 241 VAL A O 1
ATOM 2021 N N . ILE A 1 242 ? -6.386 -3.542 -3.231 1.00 98.12 242 ILE A N 1
ATOM 2022 C CA . ILE A 1 242 ? -5.287 -4.522 -3.294 1.00 98.12 242 ILE A CA 1
ATOM 2023 C C . ILE A 1 242 ? -5.830 -5.891 -3.708 1.00 98.12 242 ILE A C 1
ATOM 2025 O O . ILE A 1 242 ? -5.315 -6.506 -4.642 1.00 98.12 242 ILE A O 1
ATOM 2029 N N . LYS A 1 243 ? -6.919 -6.326 -3.071 1.00 97.31 243 LYS A N 1
ATOM 2030 C CA . LYS A 1 243 ? -7.611 -7.585 -3.365 1.00 97.31 243 LYS A CA 1
ATOM 2031 C C . LYS A 1 243 ? -8.054 -7.672 -4.822 1.00 97.31 243 LYS A C 1
ATOM 2033 O O . LYS A 1 243 ? -7.819 -8.685 -5.482 1.00 97.31 243 LYS A O 1
ATOM 2038 N N . GLY A 1 244 ? -8.617 -6.582 -5.350 1.00 97.19 244 GLY A N 1
ATOM 2039 C CA . GLY A 1 244 ? -8.966 -6.449 -6.762 1.00 97.19 244 GLY A CA 1
ATOM 2040 C C . GLY A 1 244 ? -7.760 -6.638 -7.682 1.00 97.19 244 GLY A C 1
ATOM 2041 O O . GLY A 1 244 ? -7.814 -7.473 -8.580 1.00 97.19 244 GLY A O 1
ATOM 2042 N N . LYS A 1 245 ? -6.638 -5.954 -7.416 1.00 96.25 245 LYS A N 1
ATOM 2043 C CA . LYS A 1 245 ? -5.404 -6.104 -8.213 1.00 96.25 245 LYS A CA 1
ATOM 2044 C C . LYS A 1 245 ? -4.825 -7.519 -8.164 1.00 96.25 245 LYS A C 1
ATOM 2046 O O . LYS A 1 245 ? -4.293 -8.000 -9.162 1.00 96.25 245 LYS A O 1
ATOM 2051 N N . ILE A 1 246 ? -4.902 -8.192 -7.017 1.00 94.69 246 ILE A N 1
ATOM 2052 C CA . ILE A 1 246 ? -4.450 -9.585 -6.884 1.00 94.69 246 ILE A CA 1
ATOM 2053 C C . ILE A 1 246 ? -5.326 -10.505 -7.731 1.00 94.69 246 ILE A C 1
ATOM 2055 O O . ILE A 1 246 ? -4.801 -11.372 -8.432 1.00 94.69 246 ILE A O 1
ATOM 2059 N N . LYS A 1 247 ? -6.647 -10.301 -7.697 1.00 94.06 247 LYS A N 1
ATOM 2060 C CA . LYS A 1 247 ? -7.583 -11.042 -8.542 1.00 94.06 247 LYS A CA 1
ATOM 2061 C C . LYS A 1 247 ? -7.304 -10.805 -10.028 1.00 94.06 247 LYS A C 1
ATOM 2063 O O . LYS A 1 247 ? -7.172 -11.781 -10.752 1.00 94.06 247 LYS A O 1
ATOM 2068 N N . GLU A 1 248 ? -7.121 -9.552 -10.450 1.00 91.56 248 GLU A N 1
ATOM 2069 C CA . GLU A 1 248 ? -6.755 -9.202 -11.833 1.00 91.56 248 GLU A CA 1
ATOM 2070 C C . GLU A 1 248 ? -5.516 -9.981 -12.299 1.00 91.56 248 GLU A C 1
ATOM 2072 O O . GLU A 1 248 ? -5.547 -10.612 -13.348 1.00 91.56 248 GLU A O 1
ATOM 2077 N N . ILE A 1 249 ? -4.450 -10.030 -11.489 1.00 89.00 249 ILE A N 1
ATOM 2078 C CA . ILE A 1 249 ? -3.240 -10.793 -11.834 1.00 89.00 249 ILE A CA 1
ATOM 2079 C C . ILE A 1 249 ? -3.530 -12.292 -11.971 1.00 89.00 249 ILE A C 1
ATOM 2081 O O . ILE A 1 249 ? -3.028 -12.925 -12.899 1.00 89.00 249 ILE A O 1
ATOM 2085 N N . ARG A 1 250 ? -4.307 -12.876 -11.052 1.00 87.94 250 ARG A N 1
ATOM 2086 C CA . ARG A 1 250 ? -4.658 -14.306 -11.097 1.00 87.94 250 ARG A CA 1
ATOM 2087 C C . ARG A 1 250 ? -5.492 -14.639 -12.336 1.00 87.94 250 ARG A C 1
ATOM 2089 O O . ARG A 1 250 ? -5.199 -15.628 -13.006 1.00 87.94 250 ARG A O 1
ATOM 2096 N N . ASP A 1 251 ? -6.472 -13.798 -12.652 1.00 88.38 251 ASP A N 1
ATOM 2097 C CA . ASP A 1 251 ? -7.347 -13.951 -13.815 1.00 88.38 251 ASP A CA 1
ATOM 2098 C C . ASP A 1 251 ? -6.548 -13.794 -15.122 1.00 88.38 251 ASP A C 1
ATOM 2100 O O . ASP A 1 251 ? -6.675 -14.621 -16.028 1.00 88.38 251 ASP A O 1
ATOM 2104 N N . ASP A 1 252 ? -5.652 -12.804 -15.192 1.00 83.75 252 ASP A N 1
ATOM 2105 C CA . ASP A 1 252 ? -4.746 -12.602 -16.327 1.00 83.75 252 ASP A CA 1
ATOM 2106 C C . ASP A 1 252 ? -3.881 -13.846 -16.575 1.00 83.75 252 ASP A C 1
ATOM 2108 O O . ASP A 1 252 ? -3.746 -14.300 -17.713 1.00 83.75 252 ASP A O 1
ATOM 2112 N N . ILE A 1 253 ? -3.309 -14.434 -15.521 1.00 81.50 253 ILE A N 1
ATOM 2113 C CA . ILE A 1 253 ? -2.474 -15.637 -15.639 1.00 81.50 253 ILE A CA 1
ATOM 2114 C C . ILE A 1 253 ? -3.291 -16.819 -16.148 1.00 81.50 253 ILE A C 1
ATOM 2116 O O . ILE A 1 253 ? -2.838 -17.515 -17.057 1.00 81.50 253 ILE A O 1
ATOM 2120 N N . ALA A 1 254 ? -4.496 -17.030 -15.615 1.00 83.00 254 ALA A N 1
ATOM 2121 C CA . ALA A 1 254 ? -5.371 -18.111 -16.059 1.00 83.00 254 ALA A CA 1
ATOM 2122 C C . ALA A 1 254 ? -5.693 -18.002 -17.561 1.00 83.00 254 ALA A C 1
ATOM 2124 O O . ALA A 1 254 ? -5.699 -19.008 -18.268 1.00 83.00 254 ALA A O 1
ATOM 2125 N N . GLN A 1 255 ? -5.878 -16.781 -18.074 1.00 80.12 255 GLN A N 1
ATOM 2126 C CA . GLN A 1 255 ? -6.120 -16.533 -19.500 1.00 80.12 255 GLN A CA 1
ATOM 2127 C C . GL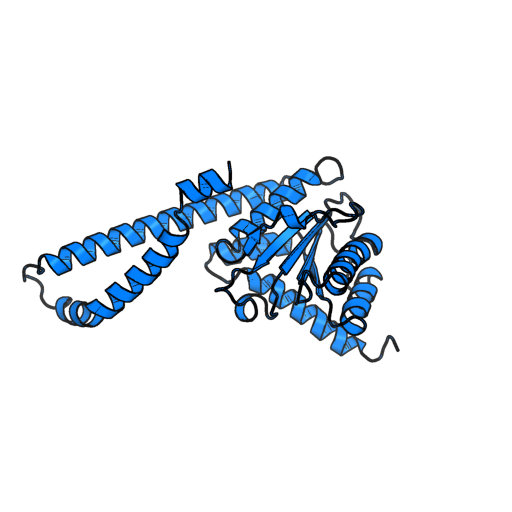N A 1 255 ? -4.875 -16.731 -20.383 1.00 80.12 255 GLN A C 1
ATOM 2129 O O . GLN A 1 255 ? -5.003 -17.005 -21.578 1.00 80.12 255 GLN A O 1
ATOM 2134 N N . HIS A 1 256 ? -3.670 -16.594 -19.823 1.00 73.06 256 HIS A N 1
ATOM 2135 C CA . HIS A 1 256 ? -2.406 -16.602 -20.571 1.00 73.06 256 HIS A CA 1
ATOM 2136 C C . HIS A 1 256 ? -1.533 -17.842 -20.333 1.00 73.06 256 HIS A C 1
ATOM 2138 O O . HIS A 1 256 ? -0.466 -17.949 -20.945 1.00 73.06 256 HIS A O 1
ATOM 2144 N N . ALA A 1 257 ? -1.992 -18.803 -19.525 1.00 63.88 257 ALA A N 1
ATOM 2145 C CA . ALA A 1 257 ? -1.267 -20.019 -19.139 1.00 63.88 257 ALA A CA 1
ATOM 2146 C C . ALA A 1 257 ? -0.802 -20.913 -20.315 1.00 63.88 257 ALA A C 1
ATOM 2148 O O . ALA A 1 257 ? 0.015 -21.804 -20.111 1.00 63.88 257 ALA A O 1
ATOM 2149 N N . GLY A 1 258 ? -1.256 -20.661 -21.551 1.00 58.53 258 GLY A N 1
ATOM 2150 C CA . GLY A 1 258 ? -0.818 -21.372 -22.764 1.00 58.53 258 GLY A CA 1
ATOM 2151 C C . GLY A 1 258 ? -0.018 -20.548 -23.783 1.00 58.53 258 GLY A C 1
ATOM 2152 O O . GLY A 1 258 ? 0.343 -21.083 -24.825 1.00 58.53 258 GLY A O 1
ATOM 2153 N N . ARG A 1 259 ? 0.239 -19.252 -23.548 1.00 58.38 259 ARG A N 1
ATOM 2154 C CA . ARG A 1 259 ? 0.865 -18.356 -24.553 1.00 58.38 259 ARG A CA 1
ATOM 2155 C C . ARG A 1 259 ? 2.362 -18.111 -24.360 1.00 58.38 259 ARG A C 1
ATOM 2157 O O . ARG A 1 259 ? 2.981 -17.476 -25.208 1.00 58.38 259 ARG A O 1
ATOM 2164 N N . TYR A 1 260 ? 2.933 -18.563 -23.247 1.00 50.31 260 TYR A N 1
ATOM 2165 C CA . TYR A 1 260 ? 4.300 -18.214 -22.846 1.00 50.31 260 TYR A CA 1
ATOM 2166 C C . TYR A 1 260 ? 5.143 -19.418 -22.395 1.00 50.31 260 TYR A C 1
ATOM 2168 O O . TYR A 1 260 ? 6.134 -19.219 -21.682 1.00 50.31 260 TYR A O 1
ATOM 2176 N N . ILE A 1 261 ? 4.737 -20.629 -22.803 1.00 45.00 261 ILE A N 1
ATOM 2177 C CA . ILE A 1 261 ? 5.578 -21.837 -22.779 1.00 45.00 261 ILE A CA 1
ATOM 2178 C C . ILE A 1 261 ? 6.539 -21.766 -23.963 1.00 45.00 261 ILE A C 1
ATOM 2180 O O . ILE A 1 261 ? 6.049 -21.500 -25.083 1.00 45.00 261 ILE A O 1
#

Foldseek 3Di:
DVVVVCCVLDVVVVLVVLVVVLVVLCVVCVVVVVPPPPDPPDDDDVVVVVSVVSNVVSVVSVVVVLVVLLVLLVVLLVQLVPQAFDDVSQLVNLVSVQVNVCSLCPPFWDWDCVPQADPVRPGGFSTKIAGDPVDACCVQQVDGFGMETEDEHRHDPDEDDLVSVVRVVVVQVSLVVVVVGPDRYAYEYEYQHYDDCPDVSVVVQLCCCPVPVNRHYFYHYSVLSVQLSVCVNVVHRSSVSNNVRSVVSVVVCVVCVPPPD

pLDDT: mean 82.24, std 18.08, range [35.75, 98.62]

Secondary structure (DSSP, 8-state):
-HHHHHHHH--HHHHHHHHHHHHHHHHHHHHHHHHHTT-TTSPPPHHHHHHHHHHHHHHHHHHHHHHHHHHHHHHHHHHHHHSPSSSTTHHHHHHHHHHHHHHHTTTTEEE-GGGSB-TTSS-B-SEEEEE-TT--HHHHHSS--SEEEEEEE--SSPPP-HHHHHHHHHHHHHHHHHSS-SSPPEEEEEESSPPPTTSHHHHHHHHHHHHTTT--EEEE-HHHHHHHHHHHHTT--TTHHHHHHHHHHHHHHHHHTTT--

Radius of gyration: 22.54 Å; chains: 1; bounding box: 66×40×64 Å

Organism: NCBI:txid412755